Protein AF-A0A095B4C8-F1 (afdb_monomer)

Secondary structure (DSSP, 8-state):
-------------------------S----S--------------------------------SHHHHHHHHHHHHHHHHHHHHHHHHHHHHHHHTTSS-----HHHHHHHHHHHHHHHHHHHHHHHHHHHHHHHHHHHHHHHHHHHHHHHHHHH-GGGHHHHHHHHHHHHHHHHHHHHHHHHHHHHHHHHTTT-

Sequence (195 aa):
MRASASAYTTAPSNPPSIHHEPNSSVFRNSIEHSQSRTSSNSIVNTVSSLSKDRPSNEAGPMESYDGLNLQNRLENFKHWSVTTFKYTKQMIEEKLGTASVTCDQELEDRISMFRNMHQQYRILHNLAEKLANSFRETIHHQRAFTSHMTTLIVQQPDLNSEFTYNTETQRIVISNGEKLLGMDCVLFGFISRFI

Mean predicted aligned error: 18.8 Å

InterPro domains:
  IPR010504 Arfaptin homology (AH) domain [PF06456] (83-181)
  IPR027267 AH/BAR domain superfamily [G3DSA:1.20.1270.60] (99-190)
  IPR027267 AH/BAR domain superfamily [SSF103657] (100-181)
  IPR030798 Arfaptin family [PTHR12141] (39-182)

Foldseek 3Di:
DDDDDDDDDDDDPDDDDPPDDPPPPPDDDDPDDDDDDDDDDDDDDDDDDDDDDDDDDDDDPPPDPVVVVVVVVVVVVVVVVVVVVVVVVQVVCCVVVVDPDDDDVVVVVVVVVVVVVVVVVVVVLVVVVVVLVVLVVVLVVLVVVLVVLVVVLVVPVVCNVVSVVVSVVSVVVSVVSVVVSVVCVVVSVVVVVVD

pLDDT: mean 73.76, std 24.95, range [28.56, 97.62]

Radius of gyration: 39.0 Å; Cα contacts (8 Å, |Δi|>4): 38; chains: 1; bounding box: 68×75×107 Å

Structure (mmCIF, N/CA/C/O backbone):
data_AF-A0A095B4C8-F1
#
_entry.id   AF-A0A095B4C8-F1
#
loop_
_atom_site.group_PDB
_atom_site.id
_atom_site.type_symbol
_atom_site.label_atom_id
_atom_site.label_alt_id
_atom_site.label_comp_id
_atom_site.label_asym_id
_atom_site.label_entity_id
_atom_site.label_seq_id
_atom_site.pdbx_PDB_ins_code
_atom_site.Cartn_x
_atom_site.Cartn_y
_atom_site.Cartn_z
_atom_site.occupancy
_atom_site.B_iso_or_equiv
_atom_site.auth_seq_id
_atom_site.auth_comp_id
_atom_site.auth_asym_id
_atom_site.auth_atom_id
_atom_site.pdbx_PDB_model_num
ATOM 1 N N . MET A 1 1 ? 29.489 32.704 -40.046 1.00 42.06 1 MET A N 1
ATOM 2 C CA . MET A 1 1 ? 30.291 31.961 -39.049 1.00 42.06 1 MET A CA 1
ATOM 3 C C . MET A 1 1 ? 29.922 32.477 -37.667 1.00 42.06 1 MET A C 1
ATOM 5 O O . MET A 1 1 ? 30.280 33.598 -37.341 1.00 42.06 1 MET A O 1
ATOM 9 N N . ARG A 1 2 ? 29.126 31.725 -36.900 1.00 37.56 2 ARG A N 1
ATOM 10 C CA . ARG A 1 2 ? 28.733 32.085 -35.530 1.00 37.56 2 ARG A CA 1
ATOM 11 C C . ARG A 1 2 ? 29.223 30.963 -34.623 1.00 37.56 2 ARG A C 1
ATOM 13 O O . ARG A 1 2 ? 28.589 29.919 -34.544 1.00 37.56 2 ARG A O 1
ATOM 20 N N . ALA A 1 3 ? 30.403 31.158 -34.046 1.00 40.09 3 ALA A N 1
ATOM 21 C CA . ALA A 1 3 ? 30.938 30.282 -33.019 1.00 40.09 3 ALA A CA 1
ATOM 22 C C . ALA A 1 3 ? 30.323 30.702 -31.681 1.00 40.09 3 ALA A C 1
ATOM 24 O O . ALA A 1 3 ? 30.541 31.817 -31.211 1.00 40.09 3 ALA A O 1
ATOM 25 N N . SER A 1 4 ? 29.515 29.819 -31.105 1.00 45.56 4 SER A N 1
ATOM 26 C CA . SER A 1 4 ? 29.129 29.875 -29.699 1.00 45.56 4 SER A CA 1
ATOM 27 C C . SER A 1 4 ? 30.292 29.309 -28.889 1.00 45.56 4 SER A C 1
ATOM 29 O O . SER A 1 4 ? 30.649 28.149 -29.076 1.00 45.56 4 SER A O 1
ATOM 31 N N . ALA A 1 5 ? 30.892 30.119 -28.018 1.00 42.16 5 ALA A N 1
ATOM 32 C CA . ALA A 1 5 ? 31.887 29.666 -27.056 1.00 42.16 5 ALA A CA 1
ATOM 33 C C . ALA A 1 5 ? 31.344 29.833 -25.633 1.00 42.16 5 ALA A C 1
ATOM 35 O O . ALA A 1 5 ? 30.775 30.862 -25.273 1.00 42.16 5 ALA A O 1
ATOM 36 N N . SER A 1 6 ? 31.506 28.747 -24.888 1.00 38.28 6 SER A N 1
ATOM 37 C CA . SER A 1 6 ? 31.074 28.473 -23.524 1.00 38.28 6 SER A CA 1
ATOM 38 C C . SER A 1 6 ? 31.691 29.429 -22.497 1.00 38.28 6 SER A C 1
ATOM 40 O O . SER A 1 6 ? 32.894 29.678 -22.538 1.00 38.28 6 SER A O 1
ATOM 42 N N . ALA A 1 7 ? 30.891 29.899 -21.537 1.00 40.16 7 ALA A N 1
ATOM 43 C CA . ALA A 1 7 ? 31.381 30.524 -20.311 1.00 40.16 7 ALA A CA 1
ATOM 44 C C . ALA A 1 7 ? 31.321 29.492 -19.174 1.00 40.16 7 ALA A C 1
ATOM 46 O O . ALA A 1 7 ? 30.253 29.186 -18.649 1.00 40.16 7 ALA A O 1
ATOM 47 N N . TYR A 1 8 ? 32.481 28.943 -18.817 1.00 32.09 8 TYR A N 1
ATOM 48 C CA . TYR A 1 8 ? 32.698 28.249 -17.549 1.00 32.09 8 TYR A CA 1
ATOM 49 C C . TYR A 1 8 ? 33.096 29.263 -16.461 1.00 32.09 8 TYR A C 1
ATOM 51 O O . TYR A 1 8 ? 33.791 30.228 -16.763 1.00 32.09 8 TYR A O 1
ATOM 59 N N . THR A 1 9 ? 32.740 28.949 -15.206 1.00 39.19 9 THR A N 1
ATOM 60 C CA . THR A 1 9 ? 33.205 29.533 -13.924 1.00 39.19 9 THR A CA 1
ATOM 61 C C . THR A 1 9 ? 32.642 30.923 -13.569 1.00 39.19 9 THR A C 1
ATOM 63 O O . THR A 1 9 ? 32.815 31.900 -14.282 1.00 39.19 9 THR A O 1
ATOM 66 N N . THR A 1 10 ? 31.898 31.106 -12.474 1.00 42.53 10 THR A N 1
ATOM 67 C CA . THR A 1 10 ? 32.383 30.986 -11.088 1.00 42.53 10 THR A CA 1
ATOM 68 C C . THR A 1 10 ? 31.208 30.689 -10.147 1.00 42.53 10 THR A C 1
ATOM 70 O O . THR A 1 10 ? 30.196 31.388 -10.170 1.00 42.53 10 THR A O 1
ATOM 73 N N . ALA A 1 11 ? 31.337 29.647 -9.325 1.00 40.88 11 ALA A N 1
ATOM 74 C CA . ALA A 1 11 ? 30.379 29.295 -8.281 1.00 40.88 11 ALA A CA 1
ATOM 75 C C . ALA A 1 11 ? 30.471 30.280 -7.095 1.00 40.88 11 ALA A C 1
ATOM 77 O O . ALA A 1 11 ? 31.584 30.577 -6.658 1.00 40.88 11 ALA A O 1
ATOM 78 N N . PRO A 1 12 ? 29.351 30.767 -6.532 1.00 42.12 12 PRO A N 1
ATOM 79 C CA . PRO A 1 12 ? 29.375 31.483 -5.264 1.00 42.12 12 PRO A CA 1
ATOM 80 C C . PRO A 1 12 ? 29.558 30.502 -4.097 1.00 42.12 12 PRO A C 1
ATOM 82 O O . PRO A 1 12 ? 28.767 29.583 -3.883 1.00 42.12 12 PRO A O 1
ATOM 85 N N . SER A 1 13 ? 30.620 30.716 -3.327 1.00 46.19 13 SER A N 1
ATOM 86 C CA . SER A 1 13 ? 30.921 30.055 -2.060 1.00 46.19 13 SER A CA 1
ATOM 87 C C . SER A 1 13 ? 30.024 30.617 -0.951 1.00 46.19 13 SER A C 1
ATOM 89 O O . SER A 1 13 ? 30.358 31.625 -0.338 1.00 46.19 13 SER A O 1
ATOM 91 N N . ASN A 1 14 ? 28.861 29.996 -0.730 1.00 45.62 14 ASN A N 1
ATOM 92 C CA . ASN A 1 14 ? 28.261 29.766 0.595 1.00 45.62 14 ASN A CA 1
ATOM 93 C C . ASN A 1 14 ? 26.864 29.133 0.454 1.00 45.62 14 ASN A C 1
ATOM 95 O O . ASN A 1 14 ? 26.033 29.663 -0.286 1.00 45.62 14 ASN A O 1
ATOM 99 N N . PRO A 1 15 ? 26.559 28.036 1.171 1.00 47.78 15 PRO A N 1
ATOM 100 C CA . PRO A 1 15 ? 25.201 27.513 1.245 1.00 47.78 15 PRO A CA 1
ATOM 101 C C . PR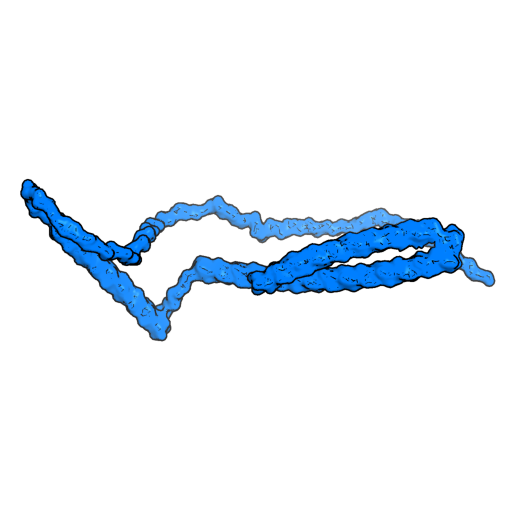O A 1 15 ? 24.305 28.430 2.104 1.00 47.78 15 PRO A C 1
ATOM 103 O O . PRO A 1 15 ? 24.794 29.054 3.049 1.00 47.78 15 PRO A O 1
ATOM 106 N N . PRO A 1 16 ? 22.992 28.510 1.822 1.00 40.34 16 PRO A N 1
ATOM 107 C CA . PRO A 1 16 ? 22.052 29.207 2.690 1.00 40.34 16 PRO A CA 1
ATOM 108 C C . PRO A 1 16 ? 21.995 28.510 4.056 1.00 40.34 16 PRO A C 1
ATOM 110 O O . PRO A 1 16 ? 21.688 27.321 4.145 1.00 40.34 16 PRO A O 1
ATOM 113 N N . SER A 1 17 ? 22.284 29.252 5.126 1.00 39.47 17 SER A N 1
ATOM 114 C CA . SER A 1 17 ? 22.080 28.803 6.504 1.00 39.47 17 SER A CA 1
ATOM 115 C C . SER A 1 17 ? 20.596 28.524 6.741 1.00 39.47 17 SER A C 1
ATOM 117 O O . SER A 1 17 ? 19.810 29.442 6.970 1.00 39.47 17 SER A O 1
ATOM 119 N N . ILE A 1 18 ? 20.202 27.252 6.703 1.00 38.94 18 ILE A N 1
ATOM 120 C CA . ILE A 1 18 ? 18.910 26.810 7.227 1.00 38.94 18 ILE A CA 1
ATOM 121 C C . ILE A 1 18 ? 19.066 26.729 8.745 1.00 38.94 18 ILE A C 1
ATOM 123 O O . ILE A 1 18 ? 19.583 25.752 9.283 1.00 38.94 18 ILE A O 1
ATOM 127 N N . HIS A 1 19 ? 18.658 27.791 9.436 1.00 33.88 19 HIS A N 1
ATOM 128 C CA . HIS A 1 19 ? 18.525 27.782 10.887 1.00 33.88 19 HIS A CA 1
ATOM 129 C C . HIS A 1 19 ? 17.310 26.917 11.244 1.00 33.88 19 HIS A C 1
ATOM 131 O O . HIS A 1 19 ? 16.172 27.383 11.267 1.00 33.88 19 HIS A O 1
ATOM 137 N N . HIS A 1 20 ? 17.549 25.623 11.441 1.00 38.88 20 HIS A N 1
ATOM 138 C CA . HIS A 1 20 ? 16.538 24.682 11.897 1.00 38.88 20 HIS A CA 1
ATOM 139 C C . HIS A 1 20 ? 16.428 24.806 13.422 1.00 38.88 20 HIS A C 1
ATOM 141 O O . HIS A 1 20 ? 17.264 24.296 14.161 1.00 38.88 20 HIS A O 1
ATOM 147 N N . GLU A 1 21 ? 15.411 25.524 13.891 1.00 38.78 21 GLU A N 1
ATOM 148 C CA . GLU A 1 21 ? 14.957 25.474 15.284 1.00 38.78 21 GLU A CA 1
ATOM 149 C C . GLU A 1 21 ? 14.458 24.043 15.572 1.00 38.78 21 GLU A C 1
ATOM 151 O O . GLU A 1 21 ? 13.559 23.561 14.869 1.00 38.78 21 GLU A O 1
ATOM 156 N N . PRO A 1 22 ? 15.023 23.311 16.548 1.00 38.09 22 PRO A N 1
ATOM 157 C CA . PRO A 1 22 ? 14.467 22.043 16.974 1.00 38.09 22 PRO A CA 1
ATOM 158 C C . PRO A 1 22 ? 13.361 22.342 17.985 1.00 38.09 22 PRO A C 1
ATOM 160 O O . PRO A 1 22 ? 13.579 22.292 19.195 1.00 38.09 22 PRO A O 1
ATOM 163 N N . ASN A 1 23 ? 12.151 22.624 17.499 1.00 36.41 23 ASN A N 1
ATOM 164 C CA . ASN A 1 23 ? 10.980 22.715 18.365 1.00 36.41 23 ASN A CA 1
ATOM 165 C C . ASN A 1 23 ? 10.572 21.295 18.810 1.00 36.41 23 ASN A C 1
ATOM 167 O O . ASN A 1 23 ? 9.630 20.689 18.308 1.00 36.41 23 ASN A O 1
ATOM 171 N N . SER A 1 24 ? 11.362 20.728 19.725 1.00 39.06 24 SER A N 1
ATOM 172 C CA . SER A 1 24 ? 11.118 19.452 20.399 1.00 39.06 24 SER A CA 1
ATOM 173 C C . SER A 1 24 ? 10.399 19.697 21.726 1.00 39.06 24 SER A C 1
ATOM 175 O O . SER A 1 24 ? 10.869 19.358 22.806 1.00 39.06 24 SER A O 1
ATOM 177 N N . SER A 1 25 ? 9.218 20.299 21.648 1.00 42.72 25 SER A N 1
ATOM 178 C CA . SER A 1 25 ? 8.302 20.437 22.782 1.00 42.72 25 SER A CA 1
ATOM 179 C C . SER A 1 25 ? 7.130 19.457 22.660 1.00 42.72 25 SER A C 1
ATOM 181 O O . SER A 1 25 ? 5.976 19.853 22.719 1.00 42.72 25 SER A O 1
ATOM 183 N N . VAL A 1 26 ? 7.402 18.156 22.467 1.00 40.38 26 VAL A N 1
ATOM 184 C CA . VAL A 1 26 ? 6.337 17.119 22.507 1.00 40.38 26 VAL A CA 1
ATOM 185 C C . VAL A 1 26 ? 6.701 15.869 23.326 1.00 40.38 26 VAL A C 1
ATOM 187 O O . VAL A 1 26 ? 5.821 15.090 23.668 1.00 40.38 26 VAL A O 1
ATOM 190 N N . PHE A 1 27 ? 7.946 15.692 23.775 1.00 38.12 27 PHE A N 1
ATOM 191 C CA . PHE A 1 27 ? 8.307 14.559 24.642 1.00 38.12 27 PHE A CA 1
ATOM 192 C C . PHE A 1 27 ? 8.858 15.023 25.989 1.00 38.12 27 PHE A C 1
ATOM 194 O O . PHE A 1 27 ? 10.050 14.938 26.273 1.00 38.12 27 PHE A O 1
ATOM 201 N N . ARG A 1 28 ? 7.960 15.508 26.850 1.00 35.28 28 ARG A N 1
ATOM 202 C CA . ARG A 1 28 ? 8.206 15.578 28.294 1.00 35.28 28 ARG A CA 1
ATOM 203 C C . ARG A 1 28 ? 6.897 15.413 29.056 1.00 35.28 28 ARG A C 1
ATOM 205 O O . ARG A 1 28 ? 6.175 16.373 29.255 1.00 35.28 28 ARG A O 1
ATOM 212 N N . ASN A 1 29 ? 6.642 14.186 29.489 1.00 30.61 29 ASN A N 1
ATOM 213 C CA . ASN A 1 29 ? 5.906 13.868 30.712 1.00 30.61 29 ASN A CA 1
ATOM 214 C C . ASN A 1 29 ? 6.688 12.692 31.319 1.00 30.61 29 ASN A C 1
ATOM 216 O O . ASN A 1 29 ? 6.619 11.575 30.821 1.00 30.61 29 ASN A O 1
ATOM 220 N N . SER A 1 30 ? 7.720 12.953 32.127 1.00 31.77 30 SER A N 1
ATOM 221 C CA . SER A 1 30 ? 7.631 12.941 33.596 1.00 31.77 30 SER A CA 1
ATOM 222 C C . SER A 1 30 ? 6.648 11.893 34.114 1.00 31.77 30 SER A C 1
ATOM 224 O O . SER A 1 30 ? 5.500 12.180 34.438 1.00 31.77 30 SER A O 1
ATOM 226 N N . ILE A 1 31 ? 7.147 10.661 34.193 1.00 43.12 31 ILE A N 1
ATOM 227 C CA . ILE A 1 31 ? 6.658 9.643 35.117 1.00 43.12 31 ILE A CA 1
ATOM 228 C C . ILE A 1 31 ? 7.024 10.141 36.516 1.00 43.12 31 ILE A C 1
ATOM 230 O O . ILE A 1 31 ? 8.153 9.941 36.939 1.00 43.12 31 ILE A O 1
ATOM 234 N N . GLU A 1 32 ? 6.118 10.857 37.182 1.00 36.44 32 GLU A N 1
ATOM 235 C CA . GLU A 1 32 ? 6.118 11.048 38.641 1.00 36.44 32 GLU A CA 1
ATOM 236 C C . GLU A 1 32 ? 4.863 11.824 39.078 1.00 36.44 32 GLU A C 1
ATOM 238 O O . GLU A 1 32 ? 4.875 13.049 39.167 1.00 36.44 32 GLU A O 1
ATOM 243 N N . HIS A 1 33 ? 3.773 11.116 39.398 1.00 31.89 33 HIS A N 1
ATOM 244 C CA . HIS A 1 33 ? 2.965 11.486 40.563 1.00 31.89 33 HIS A CA 1
ATOM 245 C C . HIS A 1 33 ? 2.029 10.370 41.040 1.00 31.89 33 HIS A C 1
ATOM 247 O O . HIS A 1 33 ? 1.222 9.829 40.292 1.00 31.89 33 HIS A O 1
ATOM 253 N N . SER A 1 34 ? 2.133 10.145 42.348 1.00 31.41 34 SER A N 1
ATOM 254 C CA . SER A 1 34 ? 1.060 9.801 43.279 1.00 31.41 34 SER A CA 1
ATOM 255 C C . SER A 1 34 ? 0.410 8.427 43.194 1.00 31.41 34 SER A C 1
ATOM 257 O O . SER A 1 34 ? -0.56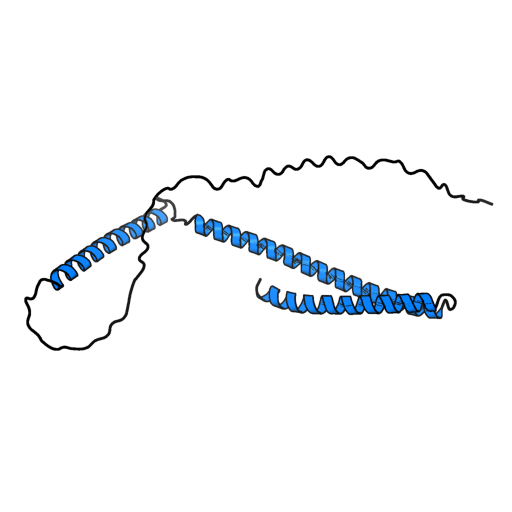7 8.179 42.497 1.00 31.41 34 SER A O 1
ATOM 259 N N . GLN A 1 35 ? 0.886 7.591 44.115 1.00 40.56 35 GLN A N 1
ATOM 260 C CA . GLN A 1 35 ? 0.086 6.606 44.829 1.00 40.56 35 GLN A CA 1
ATOM 261 C C . GLN A 1 35 ? -1.276 7.198 45.235 1.00 40.56 35 GLN A C 1
ATOM 263 O O . GLN A 1 35 ? -1.366 8.003 46.161 1.00 40.56 35 GLN A O 1
ATOM 268 N N . SER A 1 36 ? -2.349 6.738 44.606 1.00 31.25 36 SER A N 1
ATOM 269 C CA . SER A 1 36 ? -3.689 6.775 45.181 1.00 31.25 36 SER A CA 1
ATOM 270 C C . SER A 1 36 ? -4.217 5.348 45.225 1.00 31.25 36 SER A C 1
ATOM 272 O O . SER A 1 36 ? -4.481 4.682 44.228 1.00 31.25 36 SER A O 1
ATOM 274 N N . ARG A 1 37 ? -4.285 4.851 46.459 1.00 43.03 37 ARG A N 1
ATOM 275 C CA . ARG A 1 37 ? -4.872 3.570 46.828 1.00 43.03 37 ARG A CA 1
ATOM 276 C C . ARG A 1 37 ? -6.316 3.532 46.344 1.00 43.03 37 ARG A C 1
ATOM 278 O O . ARG A 1 37 ? -7.136 4.288 46.852 1.00 43.03 37 ARG A O 1
ATOM 285 N N . THR A 1 38 ? -6.647 2.592 45.473 1.00 28.56 38 THR A N 1
ATOM 286 C CA . THR A 1 38 ? -7.992 2.018 45.441 1.00 28.56 38 THR A CA 1
ATOM 287 C C . THR A 1 38 ? -7.858 0.508 45.320 1.00 28.56 38 THR A C 1
ATOM 289 O O . THR A 1 38 ? -7.547 -0.050 44.274 1.00 28.56 38 THR A O 1
ATOM 292 N N . SER A 1 39 ? -8.033 -0.162 46.459 1.00 42.41 39 SER A N 1
ATOM 293 C CA . SER A 1 39 ? -8.337 -1.585 46.489 1.00 42.41 39 SER A CA 1
ATOM 294 C C . SER A 1 39 ? -9.608 -1.809 45.684 1.00 42.41 39 SER A C 1
ATOM 296 O O . SER A 1 39 ? -10.657 -1.254 46.006 1.00 42.41 39 SER A O 1
ATOM 298 N N . SER A 1 40 ? -9.538 -2.644 44.661 1.00 29.42 40 SER A N 1
ATOM 299 C CA . SER A 1 40 ? -10.714 -3.285 44.086 1.00 29.42 40 SER A CA 1
ATOM 300 C C . SER A 1 40 ? -10.306 -4.693 43.705 1.00 29.42 40 SER A C 1
ATOM 302 O O . SER A 1 40 ? -9.773 -4.956 42.634 1.00 29.42 40 SER A O 1
ATOM 304 N N . ASN A 1 41 ? -10.492 -5.593 44.668 1.00 33.75 41 ASN A N 1
ATOM 305 C CA . ASN A 1 41 ? -10.350 -7.023 44.468 1.00 33.75 41 ASN A CA 1
ATOM 306 C C . ASN A 1 41 ? -11.404 -7.459 43.445 1.00 33.75 41 ASN A C 1
ATOM 308 O O . ASN A 1 41 ? -12.592 -7.506 43.760 1.00 33.75 41 ASN A O 1
ATOM 312 N N . SER A 1 42 ? -10.975 -7.789 42.229 1.00 36.50 42 SER A N 1
ATOM 313 C CA . SER A 1 42 ? -11.791 -8.547 41.290 1.00 36.50 42 SER A CA 1
ATOM 314 C C . SER A 1 42 ? -11.723 -10.024 41.675 1.00 36.50 42 SER A C 1
ATOM 316 O O . SER A 1 42 ? -10.733 -10.700 41.398 1.00 36.50 42 SER A O 1
ATOM 318 N N . ILE A 1 43 ? -12.776 -10.542 42.303 1.00 37.97 43 ILE A N 1
ATOM 319 C CA . ILE A 1 43 ? -13.042 -11.982 42.298 1.00 37.97 43 ILE A CA 1
ATOM 320 C C . ILE A 1 43 ? -14.285 -12.176 41.441 1.00 37.97 43 ILE A C 1
ATOM 322 O O . ILE A 1 43 ? -15.419 -12.102 41.906 1.00 37.97 43 ILE A O 1
ATOM 326 N N . VAL A 1 44 ? -14.042 -12.381 40.149 1.00 39.25 44 VAL A N 1
ATOM 327 C CA . VAL A 1 44 ? -14.985 -13.061 39.268 1.00 39.25 44 VAL A CA 1
ATOM 328 C C . VAL A 1 44 ? -14.882 -14.540 39.611 1.00 39.25 44 VAL A C 1
ATOM 330 O O . VAL A 1 44 ? -1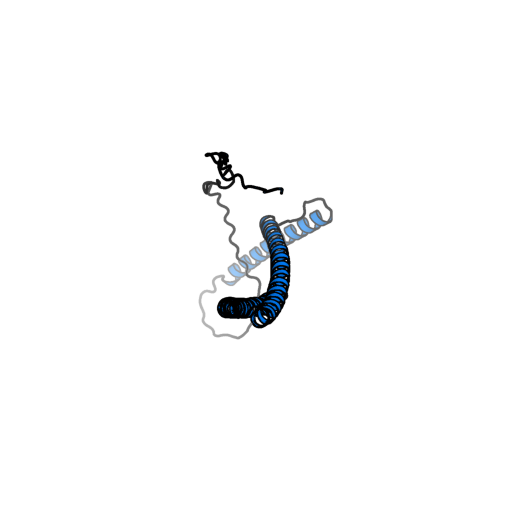3.792 -15.095 39.543 1.00 39.25 44 VAL A O 1
ATOM 333 N N . ASN A 1 45 ? -15.995 -15.163 39.995 1.00 36.12 45 ASN A N 1
ATOM 334 C CA . ASN A 1 45 ? -16.274 -16.557 39.660 1.00 36.12 45 ASN A CA 1
ATOM 335 C C . ASN A 1 45 ? -17.774 -16.828 39.820 1.00 36.12 45 ASN A C 1
ATOM 337 O O . ASN A 1 45 ? -18.337 -16.810 40.913 1.00 36.12 45 ASN A O 1
ATOM 341 N N . THR A 1 46 ? -18.426 -17.064 38.687 1.00 40.00 46 THR A N 1
ATOM 342 C CA . THR A 1 46 ? -19.828 -17.455 38.556 1.00 40.00 46 THR A CA 1
ATOM 343 C C . THR A 1 46 ? -19.850 -18.782 37.796 1.00 40.00 46 THR A C 1
ATOM 345 O O . THR A 1 46 ? -19.476 -18.789 36.633 1.00 40.00 46 THR A O 1
ATOM 348 N N . VAL A 1 47 ? -20.272 -19.844 38.516 1.00 46.72 47 VAL A N 1
ATOM 349 C CA . VAL A 1 47 ? -20.783 -21.194 38.128 1.00 46.72 47 VAL A CA 1
ATOM 350 C C . VAL A 1 47 ? -19.992 -22.021 37.089 1.00 46.72 47 VAL A C 1
ATOM 352 O O . VAL A 1 47 ? -19.493 -21.507 36.108 1.00 46.72 47 VAL A O 1
ATOM 355 N N . SER A 1 48 ? -19.832 -23.346 37.179 1.00 41.00 48 SER A N 1
ATOM 356 C CA . SER A 1 48 ? -20.659 -24.418 37.759 1.00 41.00 48 SER A CA 1
ATOM 357 C C . SER A 1 48 ? -19.927 -25.760 37.589 1.00 41.00 48 SER A C 1
ATOM 359 O O . SER A 1 48 ? -19.308 -25.955 36.551 1.00 41.00 48 SER A O 1
ATOM 361 N N . SER A 1 49 ? -20.127 -26.722 38.498 1.00 31.14 49 SER A N 1
ATOM 362 C CA . SER A 1 49 ? -20.275 -28.143 38.124 1.00 31.14 49 SER A CA 1
ATOM 363 C C . SER A 1 49 ? -20.753 -28.985 39.310 1.00 31.14 49 SER A C 1
ATOM 365 O O . SER A 1 49 ? -20.052 -29.187 40.297 1.00 31.14 49 SER A O 1
ATOM 367 N N . LEU A 1 50 ? -21.988 -29.453 39.164 1.00 44.28 50 LEU A N 1
ATOM 368 C CA . LEU A 1 50 ? -22.679 -30.475 39.936 1.00 44.28 50 LEU A CA 1
ATOM 369 C C . LEU A 1 50 ? -22.059 -31.854 39.643 1.00 44.28 50 LEU A C 1
ATOM 371 O O . LEU A 1 50 ? -21.969 -32.220 38.473 1.00 44.28 50 LEU A O 1
ATOM 375 N N . SER A 1 51 ? -21.712 -32.640 40.668 1.00 35.62 51 SER A N 1
ATOM 376 C CA . SER A 1 51 ? -21.770 -34.114 40.629 1.00 35.62 51 SER A CA 1
ATOM 377 C C . SER A 1 51 ? -21.793 -34.729 42.036 1.00 35.62 51 SER A C 1
ATOM 379 O O . SER A 1 51 ? -21.138 -34.259 42.961 1.00 35.62 51 SER A O 1
ATOM 381 N N . LYS A 1 52 ? -22.643 -35.751 42.141 1.00 47.59 52 LYS A N 1
ATOM 382 C CA . LYS A 1 52 ? -23.049 -36.624 43.261 1.00 47.59 52 LYS A CA 1
ATOM 383 C C . LYS A 1 52 ? -21.951 -37.697 43.486 1.00 47.59 52 LYS A C 1
ATOM 385 O O . LYS A 1 52 ? -21.226 -37.968 42.542 1.00 47.59 52 LYS A O 1
ATOM 390 N N . ASP A 1 53 ? -21.679 -38.262 44.671 1.00 33.00 53 ASP A N 1
ATOM 391 C CA . ASP A 1 53 ? -22.440 -39.342 45.328 1.00 33.00 53 ASP A CA 1
ATOM 392 C C . ASP A 1 53 ? -21.867 -39.728 46.728 1.00 33.00 53 ASP A C 1
ATOM 394 O O . ASP A 1 53 ? -20.672 -39.959 46.853 1.00 33.00 53 ASP A O 1
ATOM 398 N N . ARG A 1 54 ? -22.773 -39.835 47.727 1.00 39.31 54 ARG A N 1
ATOM 399 C CA . ARG A 1 54 ? -22.957 -40.800 48.866 1.00 39.31 54 ARG A CA 1
ATOM 400 C C . ARG A 1 54 ? -21.794 -41.299 49.801 1.00 39.31 54 ARG A C 1
ATOM 402 O O . ARG A 1 54 ? -20.632 -41.087 49.512 1.00 39.31 54 ARG A O 1
ATOM 409 N N . PRO A 1 55 ? -22.090 -41.909 50.990 1.00 61.56 55 PRO A N 1
ATOM 410 C CA . PRO A 1 55 ? -21.589 -41.435 52.293 1.00 61.56 55 PRO A CA 1
ATOM 411 C C . PRO A 1 55 ? -20.812 -42.499 53.106 1.00 61.56 55 PRO A C 1
ATOM 413 O O . PRO A 1 55 ? -20.892 -43.689 52.819 1.00 61.56 55 PRO A O 1
ATOM 416 N N . SER A 1 56 ? -20.132 -42.115 54.192 1.00 30.30 56 SER A N 1
ATOM 417 C CA . SER A 1 56 ? -19.795 -43.032 55.298 1.00 30.30 56 SER A CA 1
ATOM 418 C C . SER A 1 56 ? -19.555 -42.264 56.597 1.00 30.30 56 SER A C 1
ATOM 420 O O . SER A 1 56 ? -18.934 -41.209 56.611 1.00 30.30 56 SER A O 1
ATOM 422 N N . ASN A 1 57 ? -20.141 -42.816 57.650 1.00 47.53 57 ASN A N 1
ATOM 423 C CA . ASN A 1 57 ? -20.334 -42.296 58.999 1.00 47.53 57 ASN A CA 1
ATOM 424 C C . ASN A 1 57 ? -19.022 -42.089 59.775 1.00 47.53 57 ASN A C 1
ATOM 426 O O . ASN A 1 57 ? -18.175 -42.970 59.723 1.00 47.53 57 ASN A O 1
ATOM 430 N N . GLU A 1 58 ? -18.942 -41.048 60.612 1.00 35.34 58 GLU A N 1
ATOM 431 C CA . GLU A 1 58 ? -18.378 -41.154 61.969 1.00 35.34 58 GLU A CA 1
ATOM 432 C C . GLU A 1 58 ? -18.762 -39.944 62.837 1.00 35.34 58 GLU A C 1
ATOM 434 O O . GLU A 1 58 ? -18.839 -38.808 62.371 1.00 35.34 58 GLU A O 1
ATOM 439 N N . ALA A 1 59 ? -19.096 -40.227 64.095 1.00 47.66 59 ALA A N 1
ATOM 440 C CA . ALA A 1 59 ? -19.671 -39.297 65.054 1.00 47.66 59 ALA A CA 1
ATOM 441 C C . ALA A 1 59 ? -18.596 -38.413 65.713 1.00 47.66 59 ALA A C 1
ATOM 443 O O . ALA A 1 59 ? -17.664 -38.912 66.336 1.00 47.66 59 ALA A O 1
ATOM 444 N N . GLY A 1 60 ? -18.790 -37.096 65.638 1.00 39.47 60 GLY A N 1
ATOM 445 C CA . GLY A 1 60 ? -18.082 -36.061 66.396 1.00 39.47 60 GLY A CA 1
ATOM 446 C C . GLY A 1 60 ? -19.031 -34.878 66.647 1.00 39.47 60 GLY A C 1
ATOM 447 O O . GLY A 1 60 ? -20.076 -34.819 65.989 1.00 39.47 60 GLY A O 1
ATOM 448 N N . PRO A 1 61 ? -18.748 -33.965 67.599 1.00 44.25 61 PRO A N 1
ATOM 449 C CA . PRO A 1 61 ? -19.672 -32.891 67.967 1.00 44.25 61 PRO A CA 1
ATOM 450 C C . PRO A 1 61 ? -20.035 -32.075 66.724 1.00 44.25 61 PRO A C 1
ATOM 452 O O . PRO A 1 61 ? -19.168 -31.477 66.093 1.00 44.25 61 PRO A O 1
ATOM 455 N N . MET A 1 62 ? -21.311 -32.102 66.334 1.00 49.16 62 MET A N 1
ATOM 456 C CA . MET A 1 62 ? -21.809 -31.480 65.107 1.00 49.16 62 MET A CA 1
ATOM 457 C C . MET A 1 62 ? -21.940 -29.964 65.311 1.00 49.16 62 MET A C 1
ATOM 459 O O . MET A 1 62 ? -23.033 -29.413 65.409 1.00 49.16 62 MET A O 1
ATOM 463 N N . GLU A 1 63 ? -20.800 -29.289 65.439 1.00 51.53 63 GLU A N 1
ATOM 464 C CA . GLU A 1 63 ? -20.695 -27.835 65.423 1.00 51.53 63 GLU A CA 1
ATOM 465 C C . GLU A 1 63 ? -21.048 -27.308 64.028 1.00 51.53 63 GLU A C 1
ATOM 467 O O . GLU A 1 63 ? -20.276 -27.451 63.089 1.00 51.53 63 GLU A O 1
ATOM 472 N N . SER A 1 64 ? -22.234 -26.705 63.908 1.00 51.62 64 SER A N 1
ATOM 473 C CA . SER A 1 64 ? -22.536 -25.446 63.195 1.00 51.62 64 SER A CA 1
ATOM 474 C C . SER A 1 64 ? -21.834 -25.125 61.854 1.00 51.62 64 SER A C 1
ATOM 476 O O . SER A 1 64 ? -21.676 -23.960 61.490 1.00 51.62 64 SER A O 1
ATOM 478 N N . TYR A 1 65 ? -21.437 -26.112 61.057 1.00 53.84 65 TYR A N 1
ATOM 479 C CA . TYR A 1 65 ? -20.902 -25.870 59.711 1.00 53.84 65 TYR A CA 1
ATOM 480 C C . TYR A 1 65 ? -22.007 -25.438 58.733 1.00 53.84 65 TYR A C 1
ATOM 482 O O . TYR A 1 65 ? -21.753 -24.682 57.796 1.00 53.84 65 TYR A O 1
ATOM 490 N N . ASP A 1 66 ? -23.250 -25.855 58.988 1.00 58.25 66 ASP A N 1
ATOM 491 C CA . ASP A 1 66 ? -24.412 -25.529 58.155 1.00 58.25 66 ASP A CA 1
ATOM 492 C C . ASP A 1 66 ? -24.931 -24.105 58.422 1.00 58.25 66 ASP A C 1
ATOM 494 O O . ASP A 1 66 ? -25.327 -23.387 57.507 1.00 58.25 66 ASP A O 1
ATOM 498 N N . GLY A 1 67 ? -24.821 -23.634 59.671 1.00 60.97 67 GLY A N 1
ATOM 499 C CA . GLY A 1 67 ? -25.165 -22.265 60.060 1.00 60.97 67 GLY A CA 1
ATOM 500 C C . GLY A 1 67 ? -24.223 -21.229 59.444 1.00 60.97 67 GLY A C 1
ATOM 501 O O . GLY A 1 67 ? -24.682 -20.240 58.879 1.00 60.97 67 GLY A O 1
ATOM 502 N N . LEU A 1 68 ? -22.910 -21.479 59.471 1.00 65.75 68 LEU A N 1
ATOM 503 C CA . LEU A 1 68 ? -21.920 -20.610 58.819 1.00 65.75 68 LEU A CA 1
ATOM 504 C C . LEU A 1 68 ? -22.062 -20.612 57.289 1.00 65.75 68 LEU A C 1
ATOM 506 O O . LEU A 1 68 ? -21.837 -19.586 56.642 1.00 65.75 68 LEU A O 1
ATOM 510 N N . ASN A 1 69 ? -22.471 -21.739 56.702 1.00 77.25 69 ASN A N 1
ATOM 511 C CA . ASN A 1 69 ? -22.768 -21.833 55.276 1.00 77.25 69 ASN A CA 1
ATOM 512 C C . ASN A 1 69 ? -24.034 -21.040 54.913 1.00 77.25 69 ASN A C 1
ATOM 514 O O . ASN A 1 69 ? -23.996 -20.220 53.996 1.00 77.25 69 ASN A O 1
ATOM 518 N N . LEU A 1 70 ? -25.126 -21.201 55.671 1.00 83.81 70 LEU A N 1
ATOM 519 C CA . LEU A 1 70 ? -26.363 -20.444 55.462 1.00 83.81 70 LEU A CA 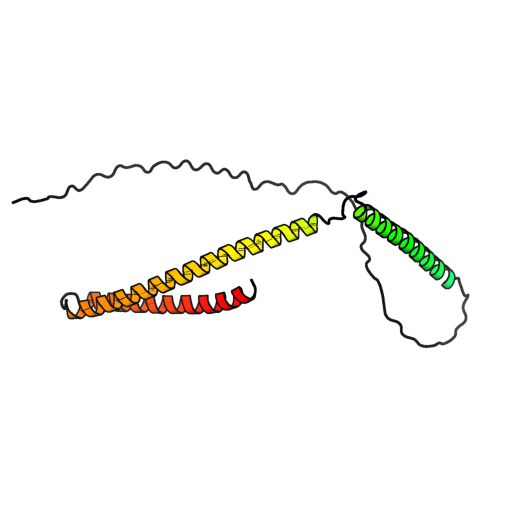1
ATOM 520 C C . LEU A 1 70 ? -26.152 -18.936 55.605 1.00 83.81 70 LEU A C 1
ATOM 522 O O . LEU A 1 70 ? -26.665 -18.180 54.784 1.00 83.81 70 LEU A O 1
ATOM 526 N N . GLN A 1 71 ? -25.383 -18.504 56.606 1.00 85.81 71 GLN A N 1
ATOM 527 C CA . GLN A 1 71 ? -25.072 -17.089 56.812 1.00 85.81 71 GLN A CA 1
ATOM 528 C C . GLN A 1 71 ? -24.258 -16.523 55.642 1.00 85.81 71 GLN A C 1
ATOM 530 O O . GLN A 1 71 ? -24.628 -15.496 55.082 1.00 85.81 71 GLN A O 1
ATOM 535 N N . ASN A 1 72 ? -23.226 -17.232 55.174 1.00 85.69 72 ASN A N 1
ATOM 536 C CA . ASN A 1 72 ? -22.479 -16.812 53.983 1.00 85.69 72 ASN A CA 1
ATOM 537 C C . ASN A 1 72 ? -23.356 -16.774 52.721 1.00 85.69 72 ASN A C 1
ATOM 539 O O . ASN A 1 72 ? -23.252 -15.850 51.916 1.00 85.69 72 ASN A O 1
ATOM 543 N N . ARG A 1 73 ? -24.254 -17.749 52.535 1.00 88.94 73 ARG A N 1
ATOM 544 C CA . ARG A 1 73 ? -25.196 -17.756 51.403 1.00 88.94 73 ARG A CA 1
ATOM 545 C C . ARG A 1 73 ? -26.198 -16.605 51.485 1.00 88.94 73 ARG A C 1
ATOM 547 O O . ARG A 1 73 ? -26.521 -16.023 50.451 1.00 88.94 73 ARG A O 1
ATOM 554 N N . LEU A 1 74 ? -26.658 -16.266 52.687 1.00 92.75 74 LEU A N 1
ATOM 555 C CA . LEU A 1 74 ? -27.559 -15.145 52.931 1.00 92.75 74 LEU A CA 1
ATOM 556 C C . LEU A 1 74 ? -26.872 -13.802 52.656 1.00 92.75 74 LEU A C 1
ATOM 558 O O . LEU A 1 74 ? -27.443 -12.962 51.962 1.00 92.75 74 LEU A O 1
ATOM 562 N N . GLU A 1 75 ? -25.636 -13.619 53.121 1.00 92.12 75 GLU A N 1
ATOM 563 C CA . GLU A 1 75 ? -24.843 -12.419 52.830 1.00 92.12 75 GLU A CA 1
ATOM 564 C C . GLU A 1 75 ? -24.536 -12.294 51.330 1.00 92.12 75 GLU A C 1
ATOM 566 O O . GLU A 1 75 ? -24.692 -11.217 50.754 1.00 92.12 75 GLU A O 1
ATOM 571 N N . ASN A 1 76 ? -24.221 -13.402 50.652 1.00 93.62 76 ASN A N 1
ATOM 572 C CA . ASN A 1 76 ? -24.044 -13.418 49.198 1.00 93.62 76 ASN A CA 1
ATOM 573 C C . ASN A 1 76 ? -25.336 -13.049 48.452 1.00 93.62 76 ASN A C 1
ATOM 575 O O . ASN A 1 76 ? -25.294 -12.278 47.494 1.00 93.62 76 ASN A O 1
ATOM 579 N N . PHE A 1 77 ? -26.493 -13.553 48.894 1.00 95.19 77 PHE A N 1
ATOM 580 C CA . PHE A 1 77 ? -27.794 -13.207 48.311 1.00 95.19 77 PHE A CA 1
ATOM 581 C C . PHE A 1 77 ? -28.146 -11.730 48.530 1.00 95.19 77 PHE A C 1
ATOM 583 O O . PHE A 1 77 ? -28.621 -11.046 47.620 1.00 95.19 77 PHE A O 1
ATOM 590 N N . LYS A 1 78 ? -27.870 -11.208 49.726 1.00 95.94 78 LYS A N 1
ATOM 591 C CA . LYS A 1 78 ? -28.051 -9.793 50.051 1.00 95.94 78 LYS A CA 1
ATOM 592 C C . LYS A 1 78 ? -27.140 -8.913 49.197 1.00 95.94 78 LYS A C 1
ATOM 594 O O . LYS A 1 78 ? -27.613 -7.949 48.605 1.00 95.94 78 LYS A O 1
ATOM 599 N N . HIS A 1 79 ? -25.864 -9.269 49.066 1.00 96.06 79 HIS A N 1
ATOM 600 C CA . HIS A 1 79 ? -24.937 -8.553 48.197 1.00 96.06 79 HIS A CA 1
ATOM 601 C C . HIS A 1 79 ? -25.407 -8.584 46.737 1.00 96.06 79 HIS A C 1
ATOM 603 O O . HIS A 1 79 ? -25.532 -7.535 46.111 1.00 96.06 79 HIS A O 1
ATOM 609 N N . TRP A 1 80 ? -25.762 -9.761 46.215 1.00 95.19 80 TRP A N 1
ATOM 610 C CA . TRP A 1 80 ? -26.275 -9.911 44.853 1.00 95.19 80 TRP A CA 1
ATOM 611 C C . TRP A 1 80 ? -27.545 -9.088 44.601 1.00 95.19 80 TRP A C 1
ATOM 613 O O . TRP A 1 80 ? -27.623 -8.392 43.588 1.00 95.19 80 TRP A O 1
ATOM 623 N N . SER A 1 81 ? -28.522 -9.122 45.512 1.00 97.62 81 SER A N 1
ATOM 624 C CA . SER A 1 81 ? -29.782 -8.379 45.356 1.00 97.62 81 SER A CA 1
ATOM 625 C C . SER A 1 81 ? -29.562 -6.864 45.355 1.00 97.62 81 SER A C 1
ATOM 627 O O . SER A 1 81 ? -30.118 -6.168 44.505 1.00 97.62 81 SER A O 1
ATOM 629 N N . VAL A 1 82 ? -28.682 -6.356 46.226 1.00 97.44 82 VAL A N 1
ATOM 630 C CA . VAL A 1 82 ? -28.302 -4.936 46.249 1.00 97.44 82 VAL A CA 1
ATOM 631 C C . VAL A 1 82 ? -27.592 -4.537 44.956 1.00 97.44 82 VAL A C 1
ATOM 633 O O . VAL A 1 82 ? -27.964 -3.540 44.337 1.00 97.44 82 VAL A O 1
ATOM 636 N N . THR A 1 83 ? -26.592 -5.301 44.515 1.00 96.88 83 THR A N 1
ATOM 637 C CA . THR A 1 83 ? -25.820 -4.967 43.311 1.00 96.88 83 THR A CA 1
ATOM 638 C C . THR A 1 83 ? -26.696 -5.042 42.052 1.00 96.88 83 THR A C 1
ATOM 640 O O . THR A 1 83 ? -26.668 -4.130 41.227 1.00 96.88 83 THR A O 1
ATOM 643 N N . THR A 1 84 ? -27.569 -6.049 41.955 1.00 97.38 84 THR A N 1
ATOM 644 C CA . THR A 1 84 ? -28.541 -6.193 40.856 1.00 97.38 84 THR A CA 1
ATOM 645 C C . THR A 1 84 ? -29.528 -5.030 40.817 1.00 97.38 84 THR A C 1
ATOM 647 O O . THR A 1 84 ? -29.789 -4.476 39.746 1.00 97.38 84 THR A O 1
ATOM 650 N N . PHE A 1 85 ? -30.049 -4.611 41.976 1.00 97.56 85 PHE A N 1
ATOM 651 C CA . PHE A 1 85 ? -30.927 -3.446 42.055 1.00 97.56 85 PHE A CA 1
ATOM 652 C C . PHE A 1 85 ? -30.212 -2.169 41.600 1.00 97.56 85 PHE A C 1
ATOM 654 O O . PHE A 1 85 ? -30.772 -1.414 40.807 1.00 97.56 85 PHE A O 1
ATOM 661 N N . LYS A 1 86 ? -28.962 -1.949 42.036 1.00 96.44 86 LYS A N 1
ATOM 662 C CA . LYS A 1 86 ? -28.161 -0.788 41.616 1.00 96.44 86 LYS A CA 1
ATOM 663 C C . LYS A 1 86 ? -27.974 -0.744 40.098 1.00 96.44 86 LYS A C 1
ATOM 665 O O . LYS A 1 86 ? -28.238 0.298 39.505 1.00 96.44 86 LYS A O 1
ATOM 670 N N . TYR A 1 87 ? -27.595 -1.860 39.472 1.00 93.75 87 TYR A N 1
ATOM 671 C CA . TYR A 1 87 ? -27.445 -1.927 38.013 1.00 93.75 87 TYR A CA 1
ATOM 672 C C . TYR A 1 87 ? -28.769 -1.714 37.280 1.00 93.75 87 TYR A C 1
ATOM 674 O O . TYR A 1 87 ? -28.819 -0.973 36.304 1.00 93.75 87 TYR A O 1
ATOM 682 N N . THR A 1 88 ? -29.854 -2.313 37.775 1.00 96.44 88 THR A N 1
ATOM 683 C CA . THR A 1 88 ? -31.186 -2.148 37.175 1.00 96.44 88 THR A CA 1
ATOM 684 C C . THR A 1 88 ? -31.647 -0.693 37.253 1.00 96.44 88 THR A C 1
ATOM 686 O O . THR A 1 88 ? -32.129 -0.149 36.263 1.00 96.44 88 THR A O 1
ATOM 689 N N . LYS A 1 89 ? -31.458 -0.039 38.407 1.00 95.94 89 LYS A N 1
ATOM 690 C CA . LYS A 1 89 ? -31.783 1.379 38.603 1.00 95.94 89 LYS A CA 1
ATOM 691 C C . LYS A 1 89 ? -30.985 2.264 37.650 1.00 95.94 89 LYS A C 1
ATOM 693 O O . LYS A 1 89 ? -31.583 3.067 36.945 1.00 95.94 89 LYS A O 1
ATOM 698 N N . GLN A 1 90 ? -29.668 2.072 37.591 1.00 95.06 90 GLN A N 1
ATOM 699 C CA . GLN A 1 90 ? -28.792 2.825 36.696 1.00 95.06 90 GLN A CA 1
ATOM 700 C C . GLN A 1 90 ? -29.191 2.642 35.227 1.00 95.06 90 GLN A C 1
ATOM 702 O O . GLN A 1 90 ? -29.362 3.624 34.515 1.00 95.06 90 GLN A O 1
ATOM 707 N N . MET A 1 91 ? -29.456 1.405 34.796 1.00 93.38 91 MET A N 1
ATOM 708 C CA . MET A 1 91 ? -29.945 1.116 33.446 1.00 93.38 91 MET A CA 1
ATOM 709 C C . MET A 1 91 ? -31.242 1.875 33.129 1.00 93.38 91 MET A C 1
ATOM 711 O O . MET A 1 91 ? -31.377 2.427 32.039 1.00 93.38 91 MET A O 1
ATOM 715 N N . ILE A 1 92 ? -32.203 1.910 34.056 1.00 94.69 92 ILE A N 1
ATOM 716 C CA . ILE A 1 92 ? -33.467 2.636 33.862 1.00 94.69 92 ILE A CA 1
ATOM 717 C C . ILE A 1 92 ? -33.219 4.148 33.774 1.00 94.69 92 ILE A C 1
ATOM 719 O O . ILE A 1 92 ? -33.763 4.796 32.881 1.00 94.69 92 ILE A O 1
ATOM 723 N N . GLU A 1 93 ? -32.387 4.701 34.659 1.00 95.19 93 GLU A N 1
ATOM 724 C CA . GLU A 1 93 ? -32.048 6.130 34.670 1.00 95.19 93 GLU A CA 1
ATOM 725 C C . GLU A 1 93 ? -31.323 6.556 33.383 1.00 95.19 93 GLU A C 1
ATOM 727 O O . GLU A 1 93 ? -31.612 7.623 32.844 1.00 95.19 93 GLU A O 1
ATOM 732 N N . GLU A 1 94 ? -30.454 5.707 32.832 1.00 94.44 94 GLU A N 1
ATOM 733 C CA . GLU A 1 94 ? -29.808 5.934 31.534 1.00 94.44 94 GLU A CA 1
ATOM 734 C C . GLU A 1 94 ? -30.808 5.891 30.374 1.00 94.44 94 GLU A C 1
ATOM 736 O O . GLU A 1 94 ? -30.794 6.758 29.499 1.00 94.44 94 GLU A O 1
ATOM 741 N N . LYS A 1 95 ? -31.719 4.908 30.364 1.00 91.62 95 LYS A N 1
ATOM 742 C CA . LYS A 1 95 ? -32.745 4.784 29.314 1.00 91.62 95 LYS A CA 1
ATOM 743 C C . LYS A 1 95 ? -33.737 5.945 29.322 1.00 91.62 95 LYS A C 1
ATOM 745 O O . LYS A 1 95 ? -34.218 6.326 28.258 1.00 91.62 95 LYS A O 1
ATOM 750 N N . LEU A 1 96 ? -34.031 6.497 30.498 1.00 92.12 96 LEU A N 1
ATOM 751 C CA . LEU A 1 96 ? -34.899 7.663 30.668 1.00 92.12 96 LEU A CA 1
ATOM 752 C C . LEU A 1 96 ? -34.133 8.994 30.510 1.00 92.12 96 LEU A C 1
ATOM 754 O O . LEU A 1 96 ? -34.736 10.062 30.594 1.00 92.12 96 LEU A O 1
ATOM 758 N N . GLY A 1 97 ? -32.812 8.950 30.291 1.00 87.94 97 GLY A N 1
ATOM 759 C CA . GLY A 1 97 ? -31.956 10.131 30.130 1.00 87.94 97 GLY A CA 1
ATOM 760 C C . GLY A 1 97 ? -31.776 10.957 31.407 1.00 87.94 97 GLY A C 1
ATOM 761 O O . GLY A 1 97 ? -31.331 12.099 31.350 1.00 87.94 97 GLY A O 1
ATOM 762 N N . THR A 1 98 ? -32.148 10.400 32.559 1.00 91.38 98 THR A N 1
ATOM 763 C CA . THR A 1 98 ? -32.030 11.040 33.878 1.00 91.38 98 THR A CA 1
ATOM 764 C C . THR A 1 98 ? -30.638 10.850 34.485 1.00 91.38 98 THR A C 1
ATOM 766 O O . THR A 1 98 ? -30.257 11.600 35.380 1.00 91.38 98 THR A O 1
ATOM 769 N N . ALA A 1 99 ? -29.872 9.878 33.981 1.00 87.94 9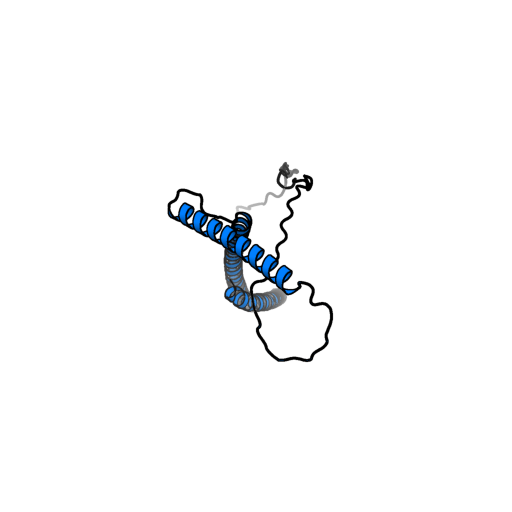9 ALA A N 1
ATOM 770 C CA . ALA A 1 99 ? -28.455 9.677 34.269 1.00 87.94 99 ALA A CA 1
ATOM 771 C C . ALA A 1 99 ? -27.640 9.566 32.969 1.00 87.94 99 ALA A C 1
ATOM 773 O O . ALA A 1 99 ? -28.170 9.232 31.908 1.00 87.94 99 ALA A O 1
ATOM 774 N N . SER A 1 100 ? -26.337 9.847 33.054 1.00 86.75 100 SER A N 1
ATOM 775 C CA . SER A 1 100 ? -25.396 9.666 31.945 1.00 86.75 100 SER A CA 1
ATOM 776 C C . SER A 1 100 ? -25.163 8.187 31.654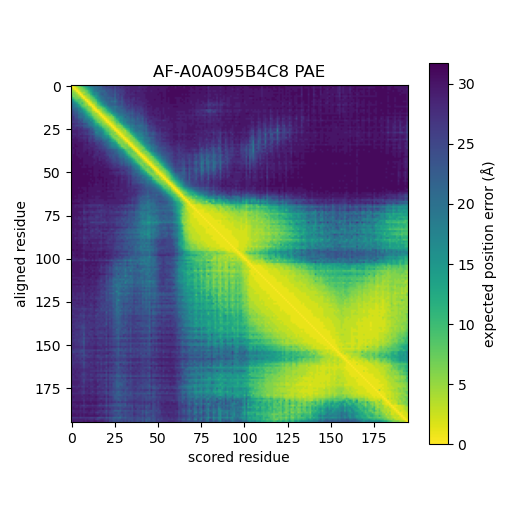 1.00 86.75 100 SER A C 1
ATOM 778 O O . SER A 1 100 ? -25.031 7.399 32.588 1.00 86.75 100 SER A O 1
ATOM 780 N N . VAL A 1 101 ? -25.020 7.842 30.374 1.00 87.38 101 VAL A N 1
ATOM 781 C CA . VAL A 1 101 ? -24.677 6.482 29.936 1.00 87.38 101 VAL A CA 1
ATOM 782 C C . VAL A 1 101 ? -23.364 6.029 30.570 1.00 87.38 101 VAL A C 1
ATOM 784 O O . VAL A 1 101 ? -22.385 6.779 30.581 1.00 87.38 101 VAL A O 1
ATOM 787 N N . THR A 1 102 ? -23.327 4.792 31.059 1.00 89.06 102 THR A N 1
ATOM 788 C CA . THR A 1 102 ? -22.082 4.174 31.519 1.00 89.06 102 THR A CA 1
ATOM 789 C C . THR A 1 102 ? -21.137 3.990 30.333 1.00 89.06 102 THR A C 1
ATOM 791 O O . THR A 1 102 ? -21.423 3.222 29.416 1.00 89.06 102 THR A O 1
ATOM 794 N N . CYS A 1 103 ? -20.005 4.690 30.356 1.00 87.81 103 CYS A N 1
ATOM 795 C CA . CYS A 1 103 ? -18.951 4.598 29.352 1.00 87.81 103 CYS A CA 1
ATOM 796 C C . CYS A 1 103 ? -17.624 4.258 30.040 1.00 87.81 103 CYS A C 1
ATOM 798 O O . CYS A 1 103 ? -17.228 4.943 30.984 1.00 87.81 103 CYS A O 1
ATOM 800 N N . ASP A 1 104 ? -16.945 3.208 29.574 1.00 92.00 104 ASP A N 1
ATOM 801 C CA . ASP A 1 104 ? -15.568 2.910 29.972 1.00 92.00 104 ASP A CA 1
ATOM 802 C C . ASP A 1 104 ? -14.624 3.731 29.091 1.00 92.00 104 ASP A C 1
ATOM 804 O O . ASP A 1 104 ? -14.338 3.372 27.946 1.00 92.00 104 ASP A O 1
ATOM 808 N N . GLN A 1 105 ? -14.182 4.870 29.622 1.00 92.25 105 GLN A N 1
ATOM 809 C CA . GLN A 1 105 ? -13.362 5.809 28.866 1.00 92.25 105 GLN A CA 1
ATOM 810 C C . GLN A 1 105 ? -12.005 5.208 28.477 1.00 92.25 105 GLN A C 1
ATOM 812 O O . GLN A 1 105 ? -11.530 5.462 27.376 1.00 92.25 105 GLN A O 1
ATOM 817 N N . GLU A 1 106 ? -11.403 4.374 29.331 1.00 92.50 106 GLU A N 1
ATOM 818 C CA . GLU A 1 106 ? -10.114 3.748 29.023 1.00 92.50 106 GLU A CA 1
ATOM 819 C C . GLU A 1 106 ? -10.247 2.779 27.843 1.00 92.50 106 GLU A C 1
ATOM 821 O O . GLU A 1 106 ? -9.407 2.761 26.936 1.00 92.50 106 GLU A O 1
ATOM 826 N N . LEU A 1 107 ? -11.312 1.975 27.833 1.00 93.81 107 LEU A N 1
ATOM 827 C CA . LEU A 1 107 ? -11.578 1.065 26.727 1.00 93.81 107 LEU A CA 1
ATOM 828 C C . LEU A 1 107 ? -11.905 1.829 25.438 1.00 93.81 107 LEU A C 1
ATOM 830 O O . LEU A 1 107 ? -11.396 1.463 24.377 1.00 93.81 107 LEU A O 1
ATOM 834 N N . GLU A 1 1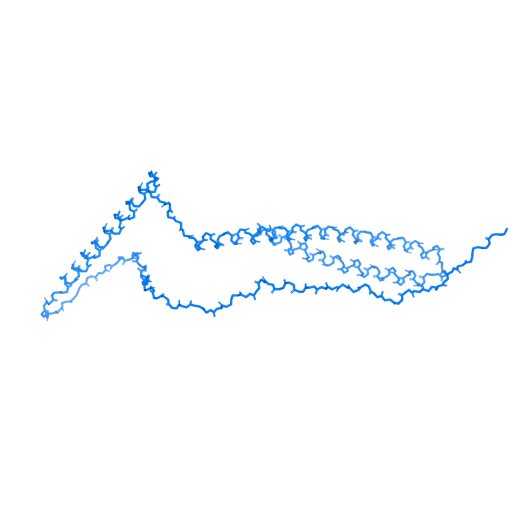08 ? -12.705 2.893 25.518 1.00 94.12 108 GLU A N 1
ATOM 835 C CA . GLU A 1 108 ? -13.048 3.701 24.346 1.00 94.12 108 GLU A CA 1
ATOM 836 C C . GLU A 1 108 ? -11.814 4.408 23.765 1.00 94.12 108 GLU A C 1
ATOM 838 O O . GLU A 1 108 ? -11.619 4.409 22.547 1.00 94.12 108 GLU A O 1
ATOM 843 N N . ASP A 1 109 ? -10.912 4.908 24.613 1.00 95.56 109 ASP A N 1
ATOM 844 C CA . ASP A 1 109 ? -9.643 5.503 24.186 1.00 95.56 109 ASP A CA 1
ATOM 845 C C . ASP A 1 109 ? -8.758 4.468 23.471 1.00 95.56 109 ASP A C 1
ATOM 847 O O . ASP A 1 109 ? -8.203 4.740 22.399 1.00 95.56 109 ASP A O 1
ATOM 851 N N . ARG A 1 110 ? -8.676 3.241 24.008 1.00 95.94 110 ARG A N 1
ATOM 852 C CA . ARG A 1 110 ? -7.953 2.129 23.364 1.00 95.94 110 ARG A CA 1
ATOM 853 C C . ARG A 1 110 ? -8.566 1.759 22.014 1.00 95.94 110 ARG A C 1
ATOM 855 O O . ARG A 1 110 ? -7.831 1.552 21.046 1.00 95.94 110 ARG A O 1
ATOM 862 N N . ILE A 1 111 ? -9.895 1.695 21.921 1.00 95.69 111 ILE A N 1
ATOM 863 C CA . ILE A 1 111 ? -10.606 1.414 20.665 1.00 95.69 111 ILE A CA 1
ATOM 864 C C . ILE A 1 111 ? -10.364 2.538 19.651 1.00 95.69 111 ILE A C 1
ATOM 866 O O . ILE A 1 111 ? -10.105 2.264 18.476 1.00 95.69 111 ILE A O 1
ATOM 870 N N . SER A 1 112 ? -10.416 3.794 20.089 1.00 95.94 112 SER A N 1
ATOM 871 C CA . SER A 1 112 ? -10.141 4.965 19.257 1.00 95.94 112 SER A CA 1
ATOM 872 C C . SER A 1 112 ? -8.718 4.927 18.693 1.00 95.94 112 SER A C 1
ATOM 874 O O . SER A 1 112 ? -8.521 5.065 17.480 1.00 95.94 112 SER A O 1
ATOM 876 N N . MET A 1 113 ? -7.726 4.619 19.536 1.00 96.50 113 MET A N 1
ATOM 877 C CA . MET A 1 113 ? -6.339 4.435 19.105 1.00 96.50 113 MET A CA 1
ATOM 878 C C . MET A 1 113 ? -6.209 3.296 18.089 1.00 96.50 113 MET A C 1
ATOM 880 O O . MET A 1 113 ? -5.567 3.471 17.053 1.00 96.50 113 MET A O 1
ATOM 884 N N . PHE A 1 114 ? -6.853 2.152 18.336 1.00 95.88 114 PHE A N 1
ATOM 885 C CA . PHE A 1 114 ? -6.834 1.021 17.408 1.00 95.88 114 PHE A CA 1
ATOM 886 C C . PHE A 1 114 ? -7.452 1.377 16.049 1.00 95.88 114 PHE A C 1
ATOM 888 O O . PHE A 1 114 ? -6.875 1.063 15.007 1.00 95.88 114 PHE A O 1
ATOM 895 N N . ARG A 1 115 ? -8.585 2.091 16.038 1.00 96.69 115 ARG A N 1
ATOM 896 C CA . ARG A 1 115 ? -9.228 2.583 14.808 1.00 96.69 115 ARG A CA 1
ATOM 897 C C . ARG A 1 115 ? -8.323 3.531 14.029 1.00 96.69 115 ARG A C 1
ATOM 899 O O . ARG A 1 115 ? -8.212 3.403 12.810 1.00 96.69 115 ARG A O 1
ATOM 906 N N . ASN A 1 116 ? -7.658 4.451 14.725 1.00 96.06 116 ASN A N 1
ATOM 907 C CA . ASN A 1 116 ? -6.694 5.358 14.111 1.00 96.06 116 ASN A CA 1
ATOM 908 C C . ASN A 1 116 ? -5.530 4.571 13.492 1.00 96.06 116 ASN A C 1
ATOM 910 O O . ASN A 1 116 ? -5.214 4.747 12.317 1.00 96.06 116 ASN A O 1
ATOM 914 N N . MET A 1 117 ? -4.960 3.634 14.248 1.00 95.75 117 MET A N 1
ATOM 915 C CA . MET A 1 117 ? -3.850 2.807 13.791 1.00 95.75 117 MET A CA 1
ATOM 916 C C . MET A 1 117 ? -4.234 1.975 12.558 1.00 95.75 117 MET A C 1
ATOM 918 O O . MET A 1 117 ? -3.508 1.966 11.567 1.00 95.75 117 MET A O 1
ATOM 922 N N . HIS A 1 118 ? -5.415 1.353 12.563 1.00 94.50 118 HIS A N 1
ATOM 923 C CA . HIS A 1 118 ? -5.945 0.636 11.403 1.00 94.50 118 HIS A CA 1
ATOM 924 C C . HIS A 1 118 ? -6.083 1.554 10.175 1.00 94.50 118 HIS A C 1
ATOM 926 O O . HIS A 1 118 ? -5.660 1.189 9.078 1.00 94.50 118 HIS A O 1
ATOM 932 N N . GLN A 1 119 ? -6.596 2.776 10.350 1.00 96.06 119 GLN A N 1
ATOM 933 C CA . GLN A 1 119 ? -6.687 3.752 9.262 1.00 96.06 119 GLN A CA 1
ATOM 934 C C . GLN A 1 119 ? -5.305 4.139 8.710 1.00 96.06 119 GLN A C 1
ATOM 936 O O . GLN A 1 119 ? -5.135 4.224 7.492 1.00 96.06 119 GLN A O 1
ATOM 941 N N . GLN A 1 120 ? -4.307 4.337 9.575 1.00 96.31 120 GLN A N 1
ATOM 942 C CA . GLN A 1 120 ? -2.933 4.612 9.145 1.00 96.31 120 GLN A CA 1
ATOM 943 C C . GLN A 1 120 ? -2.348 3.446 8.337 1.00 96.31 120 GLN A C 1
ATOM 945 O O . GLN A 1 120 ? -1.775 3.672 7.269 1.00 96.31 120 GLN A O 1
ATOM 950 N N . TYR A 1 121 ? -2.556 2.202 8.781 1.00 95.44 121 TYR A N 1
ATOM 951 C CA . TYR A 1 121 ? -2.121 1.016 8.038 1.00 95.44 121 TYR A CA 1
ATOM 952 C C . TYR A 1 121 ? -2.788 0.910 6.667 1.00 95.44 121 TYR A C 1
ATOM 954 O O . TYR A 1 121 ? -2.115 0.592 5.688 1.00 95.44 121 TYR A O 1
ATOM 962 N N . ARG A 1 122 ? -4.077 1.250 6.553 1.00 92.62 122 ARG A N 1
ATOM 963 C CA . ARG A 1 122 ? -4.765 1.291 5.254 1.00 92.62 122 ARG A CA 1
ATOM 964 C C . ARG A 1 122 ? -4.170 2.323 4.298 1.00 92.62 122 ARG A C 1
ATOM 966 O O . ARG A 1 122 ? -4.052 2.053 3.103 1.00 92.62 122 ARG A O 1
ATOM 973 N N . ILE A 1 123 ? -3.788 3.496 4.804 1.00 94.94 123 ILE A N 1
ATOM 974 C CA . ILE A 1 123 ? -3.130 4.532 3.995 1.00 94.94 123 ILE A CA 1
ATOM 975 C C . ILE A 1 123 ? -1.762 4.039 3.516 1.00 94.94 123 ILE A C 1
ATOM 977 O O . ILE A 1 123 ? -1.463 4.132 2.325 1.00 94.94 123 ILE A O 1
ATOM 981 N N . LEU A 1 124 ? -0.957 3.483 4.425 1.00 94.94 124 LEU A N 1
ATOM 982 C CA . LEU A 1 124 ? 0.359 2.936 4.101 1.00 94.94 124 LEU A CA 1
ATOM 983 C C . LEU A 1 124 ? 0.262 1.803 3.073 1.00 94.94 124 LEU A C 1
ATOM 985 O O . LEU A 1 124 ? 1.037 1.773 2.122 1.00 94.94 124 LEU A O 1
ATOM 989 N N . HIS A 1 125 ? -0.725 0.920 3.225 1.00 91.81 125 HIS A N 1
ATOM 990 C CA . HIS A 1 125 ? -1.008 -0.144 2.269 1.00 91.81 125 HIS A CA 1
ATOM 991 C C . HIS A 1 125 ? -1.306 0.433 0.874 1.00 91.81 125 HIS A C 1
ATOM 993 O O . HIS A 1 125 ? -0.639 0.099 -0.099 1.00 91.81 125 HIS A O 1
ATOM 999 N N . ASN A 1 126 ? -2.228 1.388 0.758 1.00 91.75 126 ASN A N 1
ATOM 1000 C CA . ASN A 1 126 ? -2.512 2.019 -0.537 1.00 91.75 126 ASN A CA 1
ATOM 1001 C C . ASN A 1 126 ? -1.257 2.676 -1.156 1.00 91.75 126 ASN A C 1
ATOM 1003 O O . ASN A 1 126 ? -1.022 2.595 -2.361 1.00 91.75 126 ASN A O 1
ATOM 1007 N N . LEU A 1 127 ? -0.407 3.300 -0.335 1.00 94.69 127 LEU A N 1
ATOM 1008 C CA . LEU A 1 127 ? 0.846 3.880 -0.817 1.00 94.69 127 LEU A CA 1
ATOM 1009 C C . LEU A 1 127 ? 1.823 2.815 -1.336 1.00 94.69 127 LEU A C 1
ATOM 1011 O O . LEU A 1 127 ? 2.408 2.998 -2.403 1.00 94.69 127 LEU A O 1
ATOM 1015 N N . ALA A 1 128 ? 1.983 1.711 -0.610 1.00 92.00 128 ALA A N 1
ATOM 1016 C CA . ALA A 1 128 ? 2.831 0.600 -1.026 1.00 92.00 128 ALA A CA 1
ATOM 1017 C C . ALA A 1 128 ? 2.326 -0.044 -2.330 1.00 92.00 128 ALA A C 1
ATOM 1019 O O . ALA A 1 128 ? 3.123 -0.325 -3.221 1.00 92.00 128 ALA A O 1
ATOM 1020 N N . GLU A 1 129 ? 1.009 -0.178 -2.502 1.00 91.31 129 GLU A N 1
ATOM 1021 C CA . GLU A 1 129 ? 0.407 -0.664 -3.748 1.00 91.31 129 GLU A CA 1
ATOM 1022 C C . GLU A 1 129 ? 0.710 0.270 -4.932 1.00 91.31 129 GLU A C 1
ATOM 1024 O O . GLU A 1 129 ? 1.131 -0.171 -6.005 1.00 91.31 129 GLU A O 1
ATOM 1029 N N . LYS A 1 130 ? 0.584 1.589 -4.731 1.00 94.12 130 LYS A N 1
ATOM 1030 C CA . LYS A 1 130 ? 0.973 2.588 -5.741 1.00 94.12 130 LYS A CA 1
ATOM 1031 C C . LYS A 1 130 ? 2.457 2.510 -6.091 1.00 94.12 130 LYS A C 1
ATOM 1033 O O . LYS A 1 130 ? 2.808 2.641 -7.265 1.00 94.12 130 LYS A O 1
ATOM 1038 N N . LEU A 1 131 ? 3.320 2.295 -5.098 1.00 92.81 131 LEU A N 1
ATOM 1039 C CA . LEU A 1 131 ? 4.755 2.122 -5.313 1.00 92.81 131 LEU A CA 1
ATOM 1040 C C . LEU A 1 131 ? 5.043 0.862 -6.137 1.00 92.81 131 LEU A C 1
ATOM 1042 O O . LEU A 1 131 ? 5.788 0.947 -7.111 1.00 92.81 131 LEU A O 1
ATOM 1046 N N . ALA A 1 132 ? 4.419 -0.269 -5.803 1.00 92.06 132 ALA A N 1
ATOM 1047 C CA . ALA A 1 132 ? 4.568 -1.518 -6.549 1.00 92.06 132 ALA A CA 1
ATOM 1048 C C . ALA A 1 132 ? 4.141 -1.356 -8.018 1.00 92.06 132 ALA A C 1
ATOM 1050 O O . ALA A 1 132 ? 4.850 -1.797 -8.925 1.00 92.06 132 ALA A O 1
ATOM 1051 N N . ASN A 1 133 ? 3.035 -0.648 -8.268 1.00 92.44 133 ASN A N 1
ATOM 1052 C CA . ASN A 1 133 ? 2.582 -0.337 -9.624 1.00 92.44 133 ASN A CA 1
ATOM 1053 C C . ASN A 1 133 ? 3.595 0.541 -10.378 1.00 92.44 133 ASN A C 1
ATOM 1055 O O . ASN A 1 133 ? 4.002 0.194 -11.484 1.00 92.44 133 ASN A O 1
ATOM 1059 N N . SER A 1 134 ? 4.075 1.628 -9.766 1.00 94.62 134 SER A N 1
ATOM 1060 C CA . SER A 1 134 ? 5.116 2.491 -10.354 1.00 94.62 134 SER A CA 1
ATOM 1061 C C . SER A 1 134 ? 6.408 1.723 -10.662 1.00 94.62 134 SER A C 1
ATOM 1063 O O . SER A 1 134 ? 7.040 1.899 -11.709 1.00 94.62 134 SER A O 1
ATOM 1065 N N . PHE A 1 135 ? 6.794 0.814 -9.769 1.00 94.25 135 PHE A N 1
ATOM 1066 C CA . PHE A 1 135 ? 7.977 -0.012 -9.952 1.00 94.25 135 PHE A CA 1
ATOM 1067 C C . PHE A 1 135 ? 7.800 -1.027 -11.094 1.00 94.25 135 PHE A C 1
ATOM 1069 O O . PHE A 1 135 ? 8.722 -1.231 -11.887 1.00 94.25 135 PHE A O 1
ATOM 1076 N N . ARG A 1 136 ? 6.594 -1.584 -11.266 1.00 94.44 136 ARG A N 1
ATOM 1077 C CA . ARG A 1 136 ? 6.244 -2.437 -12.414 1.00 94.44 136 ARG A CA 1
ATOM 1078 C C . ARG A 1 136 ? 6.364 -1.691 -13.744 1.00 94.44 136 ARG A C 1
ATOM 1080 O O . ARG A 1 136 ? 6.960 -2.228 -14.679 1.00 94.44 136 ARG A O 1
ATOM 1087 N N . GLU A 1 137 ? 5.871 -0.455 -13.805 1.00 96.00 137 GLU A N 1
ATOM 1088 C CA . GLU A 1 137 ? 6.034 0.417 -14.978 1.00 96.00 137 GLU A CA 1
ATOM 1089 C C . GLU A 1 137 ? 7.511 0.746 -15.244 1.00 96.00 137 GLU A C 1
ATOM 1091 O O . GLU A 1 137 ? 7.973 0.738 -16.385 1.00 96.00 137 GLU A O 1
ATOM 1096 N N . THR A 1 138 ? 8.300 0.956 -14.188 1.00 95.69 138 THR A N 1
ATOM 1097 C CA . THR A 1 138 ? 9.743 1.211 -14.306 1.00 95.69 138 THR A CA 1
ATOM 1098 C C . THR A 1 138 ? 10.475 0.018 -14.925 1.00 95.69 138 THR A C 1
ATOM 1100 O O . THR A 1 138 ? 11.264 0.194 -15.855 1.00 95.69 138 THR A O 1
ATOM 1103 N N . ILE A 1 139 ? 10.175 -1.204 -14.477 1.00 95.81 139 ILE A N 1
ATOM 1104 C CA . ILE A 1 139 ? 10.729 -2.433 -15.068 1.00 95.81 139 ILE A CA 1
ATOM 1105 C C . ILE A 1 139 ? 10.277 -2.588 -16.525 1.00 95.81 139 ILE A C 1
ATOM 1107 O O . ILE A 1 139 ? 11.070 -2.979 -17.383 1.00 95.81 139 ILE A O 1
ATOM 1111 N N . HIS A 1 140 ? 9.023 -2.252 -16.838 1.00 95.06 140 HIS A N 1
ATOM 1112 C CA . HIS A 1 140 ? 8.535 -2.245 -18.216 1.00 95.06 140 HIS A CA 1
ATOM 1113 C C . HIS A 1 140 ? 9.355 -1.294 -19.110 1.00 95.06 140 HIS A C 1
ATOM 1115 O O . HIS A 1 140 ? 9.817 -1.706 -20.177 1.00 95.06 140 HIS A O 1
ATOM 1121 N N . HIS A 1 141 ? 9.635 -0.071 -18.648 1.00 95.50 141 HIS A N 1
ATOM 1122 C CA . HIS A 1 141 ? 10.510 0.864 -19.364 1.00 95.50 141 HIS A CA 1
ATOM 1123 C C . HIS A 1 141 ? 11.949 0.355 -19.496 1.00 95.50 141 HIS A C 1
ATOM 1125 O O . HIS A 1 141 ? 12.540 0.499 -20.567 1.00 95.50 141 HIS A O 1
ATOM 1131 N N . GLN A 1 142 ? 12.508 -0.281 -18.462 1.00 95.12 142 GLN A N 1
ATOM 1132 C CA . GLN A 1 142 ? 13.840 -0.888 -18.538 1.00 95.12 142 GLN A CA 1
ATOM 1133 C C . GLN A 1 142 ? 13.903 -1.962 -19.631 1.00 95.12 142 GLN A C 1
ATOM 1135 O O . GLN A 1 142 ? 14.849 -1.961 -20.415 1.00 95.12 142 GLN A O 1
ATOM 1140 N N . ARG A 1 143 ? 12.873 -2.812 -19.775 1.00 95.19 143 ARG A N 1
ATOM 1141 C CA . ARG A 1 143 ? 12.811 -3.800 -20.871 1.00 95.19 143 ARG A CA 1
ATOM 1142 C C . ARG A 1 143 ? 12.807 -3.136 -22.248 1.00 95.19 143 ARG A C 1
ATOM 1144 O O . ARG A 1 143 ? 13.559 -3.553 -23.130 1.00 95.19 143 ARG A O 1
ATOM 1151 N N . ALA A 1 144 ? 12.000 -2.091 -22.429 1.00 95.25 144 ALA A N 1
ATOM 1152 C CA . ALA A 1 144 ? 11.966 -1.337 -23.683 1.00 95.25 144 ALA A CA 1
ATOM 1153 C C . ALA A 1 144 ? 13.326 -0.681 -23.989 1.00 95.25 144 ALA A C 1
ATOM 1155 O O . ALA A 1 144 ? 13.812 -0.741 -25.119 1.00 95.25 144 ALA A O 1
ATOM 1156 N N . PHE A 1 145 ? 13.982 -0.119 -22.971 1.00 94.31 145 PHE A N 1
ATOM 1157 C CA . PHE A 1 145 ? 15.317 0.463 -23.088 1.00 94.31 145 PHE A CA 1
ATOM 1158 C C . PHE A 1 145 ? 16.378 -0.583 -23.464 1.00 94.31 145 PHE A C 1
ATOM 1160 O O . PHE A 1 145 ? 17.167 -0.349 -24.378 1.00 94.31 145 PHE A O 1
ATOM 1167 N N . THR A 1 146 ? 16.360 -1.769 -22.846 1.00 95.50 146 THR A N 1
ATOM 1168 C CA . THR A 1 146 ? 17.226 -2.907 -23.210 1.00 95.50 146 THR A CA 1
ATOM 1169 C C . THR A 1 146 ? 17.007 -3.355 -24.657 1.00 95.50 146 THR A C 1
ATOM 1171 O O . THR A 1 146 ? 17.976 -3.618 -25.371 1.00 95.50 146 THR A O 1
ATOM 1174 N N . SER A 1 147 ? 15.756 -3.392 -25.125 1.00 93.31 147 SER A N 1
ATOM 1175 C CA . SER A 1 147 ? 15.438 -3.697 -26.527 1.00 93.31 147 SER A CA 1
ATOM 1176 C C . SER A 1 147 ? 16.022 -2.652 -27.486 1.00 93.31 147 SER A C 1
ATOM 1178 O O . SER A 1 147 ? 16.581 -3.003 -28.529 1.00 93.31 147 SER A O 1
ATOM 1180 N N . HIS A 1 148 ? 15.950 -1.367 -27.124 1.00 93.56 148 HIS A N 1
ATOM 1181 C CA . HIS A 1 148 ? 16.588 -0.299 -27.895 1.00 93.56 148 HIS A CA 1
ATOM 1182 C C . HIS A 1 148 ? 18.113 -0.429 -27.909 1.00 93.56 148 HIS A C 1
ATOM 1184 O O . HIS A 1 148 ? 18.704 -0.384 -28.985 1.00 93.56 148 HIS A O 1
ATOM 1190 N N . MET A 1 149 ? 18.755 -0.658 -26.758 1.00 90.19 149 MET A N 1
ATOM 1191 C CA . MET A 1 149 ? 20.208 -0.868 -26.699 1.00 90.19 149 MET A CA 1
ATOM 1192 C C . MET A 1 149 ? 20.647 -2.065 -27.543 1.00 90.19 149 MET A C 1
ATOM 1194 O O . MET A 1 149 ? 21.640 -1.970 -28.254 1.00 90.19 149 MET A O 1
ATOM 1198 N N . THR A 1 150 ? 19.861 -3.143 -27.564 1.00 92.56 150 THR A N 1
ATOM 1199 C CA . THR A 1 150 ? 20.132 -4.308 -28.422 1.00 92.56 150 THR A CA 1
ATOM 1200 C C . THR A 1 150 ? 20.123 -3.939 -29.909 1.00 92.56 150 THR A C 1
ATOM 1202 O O . THR A 1 150 ? 20.944 -4.428 -30.679 1.00 92.56 150 THR A O 1
ATOM 1205 N N . THR A 1 151 ? 19.237 -3.029 -30.318 1.00 93.00 151 THR A N 1
ATOM 1206 C CA . THR A 1 151 ? 19.201 -2.515 -31.696 1.00 93.00 151 THR A CA 1
ATOM 1207 C C . THR A 1 151 ? 20.409 -1.615 -31.990 1.00 93.00 151 THR A C 1
ATOM 1209 O O . THR A 1 151 ? 21.001 -1.709 -33.065 1.00 93.00 151 THR A O 1
ATOM 1212 N N . LEU A 1 152 ? 20.822 -0.785 -31.023 1.00 91.12 152 LEU A N 1
ATOM 1213 C CA . LEU A 1 152 ? 21.989 0.096 -31.148 1.00 91.12 152 LEU A CA 1
ATOM 1214 C C . LEU A 1 152 ? 23.308 -0.676 -31.282 1.00 91.12 152 LEU A C 1
ATOM 1216 O O . LEU A 1 152 ? 24.171 -0.237 -32.036 1.00 91.12 152 LEU A O 1
ATOM 1220 N N . ILE A 1 153 ? 23.442 -1.843 -30.639 1.00 92.06 153 ILE A N 1
ATOM 1221 C CA . ILE A 1 153 ? 24.610 -2.735 -30.787 1.00 92.06 153 ILE A CA 1
ATOM 1222 C C . ILE A 1 153 ? 24.878 -3.064 -32.264 1.00 92.06 153 ILE A C 1
ATOM 1224 O O . ILE A 1 153 ? 26.024 -3.059 -32.705 1.00 92.06 153 ILE A O 1
ATOM 1228 N N . VAL A 1 154 ? 23.819 -3.336 -33.035 1.00 89.56 154 VAL A N 1
ATOM 1229 C CA . VAL A 1 154 ? 23.924 -3.694 -34.460 1.00 89.56 154 VAL A CA 1
ATOM 1230 C C . VAL A 1 154 ? 24.173 -2.461 -35.332 1.00 89.56 154 VAL A C 1
ATOM 1232 O O . VAL A 1 154 ? 24.859 -2.548 -36.347 1.00 89.56 154 VAL A O 1
ATOM 1235 N N . GLN A 1 155 ? 23.628 -1.305 -34.943 1.00 93.31 155 GLN A N 1
ATOM 1236 C CA . GLN A 1 155 ? 23.767 -0.055 -35.695 1.00 93.31 155 GLN A CA 1
ATOM 1237 C C . GLN A 1 155 ? 25.117 0.643 -35.482 1.00 93.31 155 GLN A C 1
ATOM 1239 O O . GLN A 1 155 ? 25.537 1.403 -36.352 1.00 93.31 155 GLN A O 1
ATOM 1244 N N . GLN A 1 156 ? 25.767 0.437 -34.333 1.00 90.62 156 GLN A N 1
ATOM 1245 C CA . GLN A 1 156 ? 26.988 1.134 -33.914 1.00 90.62 156 GLN A CA 1
ATOM 1246 C C . GLN A 1 156 ? 28.066 0.118 -33.487 1.00 90.62 156 GLN A C 1
ATOM 1248 O O . GLN A 1 156 ? 28.281 -0.089 -32.289 1.00 90.62 156 GLN A O 1
ATOM 1253 N N . PRO A 1 157 ? 28.753 -0.533 -34.445 1.00 85.12 157 PRO A N 1
ATOM 1254 C CA . PRO A 1 157 ? 29.725 -1.588 -34.151 1.00 85.12 157 PRO A CA 1
ATOM 1255 C C . PRO A 1 157 ? 30.932 -1.097 -33.336 1.00 85.12 157 PRO A C 1
ATOM 1257 O O . PRO A 1 157 ? 31.468 -1.865 -32.541 1.00 85.12 157 PRO A O 1
ATOM 1260 N N . ASP A 1 158 ? 31.302 0.180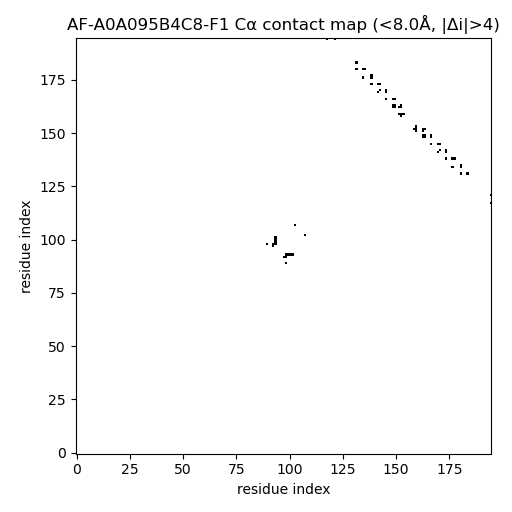 -33.460 1.00 89.56 158 ASP A N 1
ATOM 1261 C CA . ASP A 1 158 ? 32.415 0.794 -32.719 1.00 89.56 158 ASP A CA 1
ATOM 1262 C C . ASP A 1 158 ? 32.148 0.915 -31.206 1.00 89.56 158 ASP A C 1
ATOM 1264 O O . ASP A 1 158 ? 33.086 1.037 -30.427 1.00 89.56 158 ASP A O 1
ATOM 1268 N N . LEU A 1 159 ? 30.876 0.864 -30.791 1.00 89.94 159 LEU A N 1
ATOM 1269 C CA . LEU A 1 159 ? 30.414 0.972 -29.395 1.00 89.94 159 LEU A CA 1
ATOM 1270 C C . LEU A 1 159 ? 29.753 -0.329 -28.902 1.00 89.94 159 LEU A C 1
ATOM 1272 O O . LEU A 1 159 ? 29.043 -0.354 -27.891 1.00 89.94 159 LEU A O 1
ATOM 1276 N N . ASN A 1 160 ? 29.920 -1.420 -29.654 1.00 92.00 160 ASN A N 1
ATOM 1277 C CA . ASN A 1 160 ? 29.232 -2.686 -29.414 1.00 92.00 160 ASN A CA 1
ATOM 1278 C C . ASN A 1 160 ? 29.550 -3.251 -28.023 1.00 92.00 160 ASN A C 1
ATOM 1280 O O . ASN A 1 160 ? 28.643 -3.689 -27.311 1.00 92.00 160 ASN A O 1
ATOM 1284 N N . SER A 1 161 ? 30.821 -3.213 -27.614 1.00 90.94 161 SER A N 1
ATOM 1285 C CA . SER A 1 161 ? 31.254 -3.806 -26.346 1.00 90.94 161 SER A CA 1
ATOM 1286 C C . SER A 1 161 ? 30.602 -3.120 -25.138 1.00 90.94 161 SER A C 1
ATOM 1288 O O . SER A 1 161 ? 30.110 -3.783 -24.222 1.00 90.94 161 SER A O 1
ATOM 1290 N N . GLU A 1 162 ? 30.489 -1.795 -25.198 1.00 93.38 162 GLU A N 1
ATOM 1291 C CA . GLU A 1 162 ? 29.906 -0.930 -24.184 1.00 93.38 162 GLU A CA 1
ATOM 1292 C C . GLU A 1 162 ? 28.389 -1.108 -24.122 1.00 93.38 162 GLU A C 1
ATOM 1294 O O . GLU A 1 162 ? 27.821 -1.282 -23.040 1.00 93.38 162 GLU A O 1
ATOM 1299 N N . PHE A 1 163 ? 27.713 -1.122 -25.276 1.00 91.50 163 PHE A N 1
ATOM 1300 C CA . PHE A 1 163 ? 26.273 -1.367 -25.318 1.00 91.50 163 PHE A CA 1
ATOM 1301 C C . PHE A 1 163 ? 25.915 -2.790 -24.888 1.00 91.50 163 PHE A C 1
ATOM 1303 O O . PHE A 1 163 ? 24.907 -2.975 -24.203 1.00 91.50 163 PHE A O 1
ATOM 1310 N N . THR A 1 164 ? 26.744 -3.782 -25.212 1.00 92.69 164 THR A N 1
ATOM 1311 C CA . THR A 1 164 ? 26.565 -5.166 -24.754 1.00 92.69 164 THR A CA 1
ATOM 1312 C C . THR A 1 164 ? 26.679 -5.254 -23.233 1.00 92.69 164 THR A C 1
ATOM 1314 O O . THR A 1 164 ? 25.785 -5.805 -22.585 1.00 92.69 164 THR A O 1
ATOM 1317 N N . TYR A 1 165 ? 27.709 -4.641 -22.642 1.00 94.25 165 TYR A N 1
ATOM 1318 C CA . TYR A 1 165 ? 27.882 -4.590 -21.188 1.00 94.25 165 TYR A CA 1
ATOM 1319 C C . TYR A 1 165 ? 26.719 -3.871 -20.477 1.00 94.25 165 TYR A C 1
ATOM 1321 O O . TYR A 1 165 ? 26.172 -4.367 -19.485 1.00 94.25 165 TYR A O 1
ATOM 1329 N N . ASN A 1 166 ? 26.278 -2.729 -21.011 1.00 91.94 166 ASN A N 1
ATOM 1330 C CA . ASN A 1 166 ? 25.154 -1.968 -20.458 1.00 91.94 166 ASN A CA 1
ATOM 1331 C C . ASN A 1 166 ? 23.826 -2.735 -20.568 1.00 91.94 166 ASN A C 1
ATOM 1333 O O . ASN A 1 166 ? 23.011 -2.713 -19.643 1.00 91.94 166 ASN A O 1
ATOM 1337 N N . THR A 1 167 ? 23.625 -3.457 -21.672 1.00 93.62 167 THR A N 1
ATOM 1338 C CA . THR A 1 167 ? 22.458 -4.324 -21.887 1.00 93.62 167 THR A CA 1
ATOM 1339 C C . THR A 1 167 ? 22.431 -5.468 -20.875 1.00 93.62 167 THR A C 1
ATOM 1341 O O . THR A 1 167 ? 21.373 -5.754 -20.312 1.00 93.62 167 THR A O 1
ATOM 1344 N N . GLU A 1 168 ? 23.578 -6.097 -20.606 1.00 93.81 168 GLU A N 1
ATOM 1345 C CA . GLU A 1 168 ? 23.698 -7.152 -19.593 1.00 93.81 168 GLU A CA 1
ATOM 1346 C C . GLU A 1 168 ? 23.377 -6.622 -18.192 1.00 93.81 168 GLU A C 1
ATOM 1348 O O . GLU A 1 168 ? 22.550 -7.190 -17.478 1.00 93.81 168 GLU A O 1
ATOM 1353 N N . THR A 1 169 ? 23.948 -5.469 -17.836 1.00 94.56 169 THR A N 1
ATOM 1354 C CA . THR A 1 169 ? 23.680 -4.803 -16.554 1.00 94.56 169 THR A CA 1
ATOM 1355 C C . THR A 1 169 ? 22.183 -4.540 -16.373 1.00 94.56 169 THR A C 1
ATOM 1357 O O . THR A 1 169 ? 21.611 -4.852 -15.329 1.00 94.56 169 THR A O 1
ATOM 1360 N N . GLN A 1 170 ? 21.514 -4.031 -17.408 1.00 93.25 170 GLN A N 1
ATOM 1361 C CA . GLN A 1 170 ? 20.078 -3.748 -17.363 1.00 93.25 170 GLN A CA 1
ATOM 1362 C C . GLN A 1 170 ? 19.230 -5.022 -17.284 1.00 93.25 170 GLN A C 1
ATOM 1364 O O . GLN A 1 170 ? 18.231 -5.035 -16.568 1.00 93.25 170 GLN A O 1
ATOM 1369 N N . ARG A 1 171 ? 19.651 -6.130 -17.911 1.00 94.81 171 ARG A N 1
ATOM 1370 C CA . ARG A 1 171 ? 18.991 -7.436 -17.731 1.00 94.81 171 ARG A CA 1
ATOM 1371 C C . ARG A 1 171 ? 19.077 -7.939 -16.289 1.00 94.81 171 ARG A C 1
ATOM 1373 O O . ARG A 1 171 ? 18.082 -8.451 -15.775 1.00 94.81 171 ARG A O 1
ATOM 1380 N N . ILE A 1 172 ? 20.208 -7.738 -15.611 1.00 95.25 172 ILE A N 1
ATOM 1381 C CA . ILE A 1 172 ? 20.349 -8.070 -14.184 1.00 95.25 172 ILE A CA 1
ATOM 1382 C C . ILE A 1 172 ? 19.422 -7.195 -13.328 1.00 95.25 172 ILE A C 1
ATOM 1384 O O . ILE A 1 172 ? 18.725 -7.713 -12.454 1.00 95.25 172 ILE A O 1
ATOM 1388 N N . VAL A 1 173 ? 19.370 -5.885 -13.597 1.00 93.25 173 VAL A N 1
ATOM 1389 C CA . VAL A 1 173 ? 18.482 -4.949 -12.881 1.00 93.25 173 VAL A CA 1
ATOM 1390 C C . VAL A 1 173 ? 17.012 -5.345 -13.048 1.00 93.25 173 VAL A C 1
ATOM 1392 O O . VAL A 1 173 ? 16.300 -5.445 -12.049 1.00 93.25 173 VAL A O 1
ATOM 1395 N N . ILE A 1 174 ? 16.579 -5.656 -14.274 1.00 95.12 174 ILE A N 1
ATOM 1396 C CA . ILE A 1 174 ? 15.221 -6.136 -14.572 1.00 95.12 174 ILE A CA 1
ATOM 1397 C C . ILE A 1 174 ? 14.926 -7.432 -13.808 1.00 95.12 174 ILE A C 1
ATOM 1399 O O . ILE A 1 174 ? 13.903 -7.524 -13.133 1.00 95.12 174 ILE A O 1
ATOM 1403 N N . SER A 1 175 ? 15.836 -8.414 -13.852 1.00 94.69 175 SER A N 1
ATOM 1404 C CA . SER A 1 175 ? 15.651 -9.701 -13.165 1.00 94.69 175 SER A CA 1
ATOM 1405 C C . SER A 1 175 ? 15.510 -9.541 -11.649 1.00 94.69 175 SER A C 1
ATOM 1407 O O . SER A 1 175 ? 14.659 -10.176 -11.023 1.00 94.69 175 SER A O 1
ATOM 1409 N N . ASN A 1 176 ? 16.322 -8.673 -11.044 1.00 93.25 176 ASN A N 1
ATOM 1410 C CA . ASN A 1 176 ? 16.241 -8.401 -9.613 1.00 93.25 176 ASN A CA 1
ATOM 1411 C C . ASN A 1 176 ? 14.958 -7.638 -9.254 1.00 93.25 176 ASN A C 1
ATOM 1413 O O . ASN A 1 176 ? 14.325 -7.959 -8.248 1.00 93.25 176 ASN A O 1
ATOM 1417 N N . GLY A 1 177 ? 14.538 -6.686 -10.091 1.00 93.31 177 GLY A N 1
ATOM 1418 C CA . GLY A 1 177 ? 13.275 -5.972 -9.919 1.00 93.31 177 GLY A CA 1
ATOM 1419 C C . GLY A 1 177 ? 12.054 -6.895 -9.990 1.00 93.31 177 GLY A C 1
ATOM 1420 O O . GLY A 1 177 ? 11.144 -6.777 -9.172 1.00 93.31 177 GLY A O 1
ATOM 1421 N N . GLU A 1 178 ? 12.050 -7.864 -10.908 1.00 92.88 178 GLU A N 1
ATOM 1422 C CA . GLU A 1 178 ? 10.983 -8.869 -11.016 1.00 92.88 178 GLU A CA 1
ATOM 1423 C C . GLU A 1 178 ? 10.897 -9.771 -9.780 1.00 92.88 178 GLU A C 1
ATOM 1425 O O . GLU A 1 178 ? 9.797 -10.048 -9.301 1.00 92.88 178 GLU A O 1
ATOM 1430 N N . LYS A 1 179 ? 12.041 -10.200 -9.229 1.00 92.56 179 LYS A N 1
ATOM 1431 C CA . LYS A 1 179 ? 12.080 -10.981 -7.980 1.00 92.56 179 LYS A CA 1
ATOM 1432 C C . LYS A 1 179 ? 11.524 -10.184 -6.803 1.00 92.56 179 LYS A C 1
ATOM 1434 O O . LYS A 1 179 ? 10.748 -10.732 -6.022 1.00 92.56 179 LYS A O 1
ATOM 1439 N N . LEU A 1 180 ? 11.900 -8.907 -6.699 1.00 90.69 180 LEU A N 1
ATOM 1440 C CA . LEU A 1 180 ? 11.414 -8.018 -5.646 1.00 90.69 180 LEU A CA 1
ATOM 1441 C C . LEU A 1 180 ? 9.890 -7.845 -5.736 1.00 90.69 180 LEU A C 1
ATOM 1443 O O . LEU A 1 180 ? 9.196 -8.100 -4.757 1.00 90.69 180 LEU A O 1
ATOM 1447 N N . LEU A 1 181 ? 9.361 -7.546 -6.930 1.00 89.88 181 LEU A N 1
ATOM 1448 C CA . LEU A 1 181 ? 7.913 -7.467 -7.156 1.00 89.88 181 LEU A CA 1
ATOM 1449 C C . LEU A 1 181 ? 7.189 -8.787 -6.890 1.00 89.88 181 LEU A C 1
ATOM 1451 O O . LEU A 1 181 ? 6.073 -8.778 -6.382 1.00 89.88 181 LEU A O 1
ATOM 1455 N N . GLY A 1 182 ? 7.793 -9.921 -7.247 1.00 86.81 182 GLY A N 1
ATOM 1456 C CA . GLY A 1 182 ? 7.215 -11.238 -6.990 1.00 86.81 182 GLY A CA 1
ATOM 1457 C C . GLY A 1 182 ? 7.062 -11.515 -5.494 1.00 86.81 182 GLY A C 1
ATOM 1458 O O . GLY A 1 182 ? 6.010 -11.988 -5.065 1.00 86.81 182 GLY A O 1
ATOM 1459 N N . MET A 1 183 ? 8.080 -11.174 -4.699 1.00 83.88 183 MET A N 1
ATOM 1460 C CA . MET A 1 183 ? 8.032 -11.307 -3.242 1.00 83.88 183 MET A CA 1
ATOM 1461 C C . MET A 1 183 ? 7.002 -10.352 -2.629 1.00 83.88 183 MET A C 1
ATOM 1463 O O . MET A 1 183 ? 6.178 -10.787 -1.821 1.00 83.88 183 MET A O 1
ATOM 1467 N N . ASP A 1 184 ? 7.003 -9.088 -3.064 1.00 80.19 184 ASP A N 1
ATOM 1468 C CA . ASP A 1 184 ? 6.039 -8.089 -2.607 1.00 80.19 184 ASP A CA 1
ATOM 1469 C C . ASP A 1 184 ? 4.606 -8.506 -2.948 1.00 80.19 184 ASP A C 1
ATOM 1471 O O . ASP A 1 184 ? 3.768 -8.503 -2.060 1.00 80.19 184 ASP A O 1
ATOM 1475 N N . CYS A 1 185 ? 4.297 -8.964 -4.167 1.00 79.69 185 CYS A N 1
ATOM 1476 C CA . CYS A 1 185 ? 2.938 -9.393 -4.526 1.00 79.69 185 CYS A CA 1
ATOM 1477 C C . CYS A 1 185 ? 2.407 -10.541 -3.649 1.00 79.69 185 CYS A C 1
ATOM 1479 O O . CYS A 1 185 ? 1.226 -10.542 -3.297 1.00 79.69 185 CYS A O 1
ATOM 1481 N N . VAL A 1 186 ? 3.252 -11.512 -3.285 1.00 78.25 186 VAL A N 1
ATOM 1482 C CA . VAL A 1 186 ? 2.851 -12.631 -2.413 1.00 78.25 186 VAL A CA 1
ATOM 1483 C C . VAL A 1 186 ? 2.623 -12.149 -0.980 1.00 78.25 186 VAL A C 1
ATOM 1485 O O . VAL A 1 186 ? 1.609 -12.491 -0.368 1.00 78.25 186 VAL A O 1
ATOM 1488 N N . LEU A 1 187 ? 3.533 -11.321 -0.460 1.00 76.25 187 LEU A N 1
ATOM 1489 C CA . LEU A 1 187 ? 3.439 -10.768 0.889 1.00 76.25 187 LEU A CA 1
ATOM 1490 C C . LEU A 1 187 ? 2.233 -9.828 1.023 1.00 76.25 187 LEU A C 1
ATOM 1492 O O . LEU A 1 187 ? 1.457 -9.935 1.970 1.00 76.25 187 LEU A O 1
ATOM 1496 N N . PHE A 1 188 ? 2.035 -8.953 0.040 1.00 77.81 188 PHE A N 1
ATOM 1497 C CA . PHE A 1 188 ? 0.934 -8.001 0.001 1.00 77.81 188 PHE A CA 1
ATOM 1498 C C . PHE A 1 188 ? -0.408 -8.706 -0.161 1.00 77.81 188 PHE A C 1
ATOM 1500 O O . PHE A 1 188 ? -1.340 -8.406 0.575 1.00 77.81 188 PHE A O 1
ATOM 1507 N N . GLY A 1 189 ? -0.500 -9.704 -1.046 1.00 78.56 189 GLY A N 1
ATOM 1508 C CA . GLY A 1 189 ? -1.711 -10.510 -1.209 1.00 78.56 189 GLY A CA 1
ATOM 1509 C C . GLY A 1 189 ? -2.109 -11.259 0.066 1.00 78.56 189 GLY A C 1
ATOM 1510 O O . GLY A 1 189 ? -3.299 -11.389 0.354 1.00 78.56 189 GLY A O 1
ATOM 1511 N N . PHE A 1 190 ? -1.130 -11.707 0.858 1.00 78.62 190 PHE A N 1
ATOM 1512 C CA . PHE A 1 190 ? -1.384 -12.308 2.165 1.00 78.62 190 PHE A CA 1
ATOM 1513 C C . PHE A 1 190 ? -1.841 -11.264 3.190 1.00 78.62 190 PHE A C 1
ATOM 1515 O O . PHE A 1 190 ? -2.861 -11.463 3.836 1.00 78.62 190 PHE A O 1
ATOM 1522 N N . ILE A 1 191 ? -1.150 -10.128 3.309 1.00 75.50 191 ILE A N 1
ATOM 1523 C CA . ILE A 1 191 ? -1.473 -9.079 4.292 1.00 75.50 191 ILE A CA 1
ATOM 1524 C C . ILE A 1 191 ? -2.825 -8.410 3.991 1.00 75.50 191 ILE A C 1
ATOM 1526 O O . ILE A 1 191 ? -3.605 -8.168 4.910 1.00 75.50 191 ILE A O 1
ATOM 1530 N N . SER A 1 192 ? -3.154 -8.189 2.716 1.00 74.81 192 SER A N 1
ATOM 1531 C CA . SER A 1 192 ? -4.431 -7.600 2.278 1.00 74.81 192 SER A CA 1
ATOM 1532 C C . SER A 1 192 ? -5.647 -8.484 2.590 1.00 74.81 192 S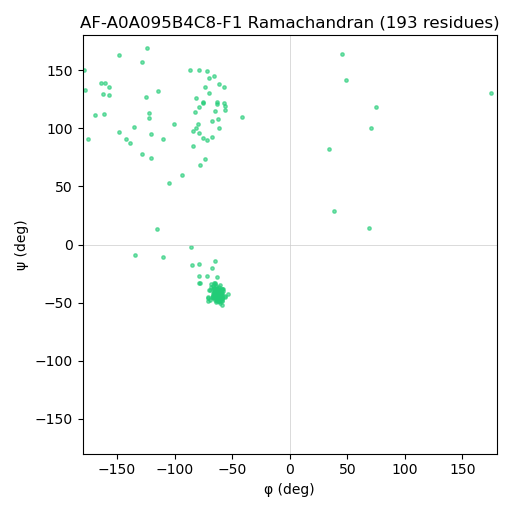ER A C 1
ATOM 1534 O O . SER A 1 192 ? -6.781 -8.025 2.546 1.00 74.81 192 SER A O 1
ATOM 1536 N N . ARG A 1 193 ? -5.441 -9.766 2.928 1.00 78.19 193 ARG A N 1
ATOM 1537 C CA . ARG A 1 193 ? -6.510 -10.652 3.421 1.00 78.19 193 ARG A CA 1
ATOM 1538 C C . ARG A 1 193 ? -6.852 -10.434 4.897 1.00 78.19 193 ARG A C 1
ATOM 1540 O O . ARG A 1 193 ? -7.897 -10.913 5.328 1.00 78.19 193 ARG A O 1
ATOM 1547 N N . PHE A 1 194 ? -5.981 -9.769 5.655 1.00 68.69 194 PHE A N 1
ATOM 1548 C CA . PHE A 1 194 ? -6.130 -9.548 7.099 1.00 68.69 194 PHE A CA 1
ATOM 1549 C C . PHE A 1 194 ? -6.425 -8.088 7.477 1.00 68.69 194 PHE A C 1
ATOM 1551 O O . PHE A 1 194 ? -6.741 -7.828 8.638 1.00 68.69 194 PHE A O 1
ATOM 1558 N N . ILE A 1 195 ? -6.309 -7.155 6.527 1.00 62.84 195 ILE A N 1
ATOM 1559 C CA . ILE A 1 195 ? -6.672 -5.734 6.669 1.00 62.84 195 ILE A CA 1
ATOM 1560 C C . ILE A 1 195 ? -8.082 -5.522 6.130 1.00 62.84 195 ILE A C 1
ATOM 1562 O O . ILE A 1 195 ? -8.837 -4.777 6.792 1.00 62.84 195 ILE A O 1
#

Organism: Schistosoma haematobium (NCBI:txid6185)

Solvent-accessible surface area (backbone atoms only — not comparable to full-atom values): 12441 Å² total; per-residue (Å²): 141,84,83,87,78,87,86,79,89,82,84,83,92,70,80,83,84,78,84,77,79,82,85,76,86,81,87,81,78,81,92,78,83,77,94,73,93,73,91,73,85,83,79,85,85,81,87,86,85,92,82,87,82,88,89,84,89,82,93,68,88,84,71,64,62,66,57,57,48,50,51,53,52,48,51,51,49,51,52,49,53,53,54,51,49,51,53,53,50,50,53,51,31,32,76,72,65,77,38,78,73,91,72,64,62,70,60,50,52,52,49,51,52,50,53,51,52,52,51,51,50,53,52,52,48,55,50,51,52,51,48,53,52,53,49,51,52,49,45,52,50,50,52,54,50,39,55,51,36,58,53,44,30,76,76,36,69,94,50,25,72,60,37,50,51,53,38,52,53,49,51,52,52,43,53,53,52,52,52,52,52,53,52,47,52,55,52,47,60,55,52,64,74,77,111